Protein AF-A0A7C4X3I3-F1 (afdb_monomer)

Radius of gyration: 19.7 Å; Cα contacts (8 Å, |Δi|>4): 309; chains: 1; bounding box: 43×42×57 Å

Mean predicted aligned error: 4.52 Å

Solvent-accessible surface area (backbone atoms only — not comparable to full-atom values): 12644 Å² total; per-residue (Å²): 125,74,49,78,40,69,50,65,71,67,46,50,53,24,61,76,68,73,36,55,69,48,81,40,77,81,49,98,42,83,80,69,31,51,67,56,53,52,56,52,49,52,54,51,36,39,76,71,73,45,77,86,68,54,74,63,56,57,53,48,42,53,53,49,53,56,57,46,46,68,39,52,30,90,87,36,52,63,95,67,7,65,22,45,44,52,15,59,64,48,54,94,43,39,39,39,34,38,29,44,65,91,44,47,69,55,47,53,47,43,39,50,42,24,42,50,22,40,70,37,71,56,49,73,45,42,44,71,58,35,72,76,60,56,58,78,70,56,46,73,77,50,76,55,44,24,38,38,36,46,40,66,81,55,77,64,71,64,40,53,52,51,54,53,51,51,53,40,37,50,72,15,70,32,58,69,47,76,45,80,42,84,53,98,41,73,67,43,34,49,52,51,49,47,55,43,47,54,50,13,23,52,43,30,4,58,77,68,74,42,72,46,83,68,54,68,70,60,52,51,51,49,60,64,56,70,76,107

pLDDT: mean 92.81, std 6.96, range [45.31, 98.69]

Secondary structure (DSSP, 8-state):
--EEESSSHHHHHHHHTT--EEEPP--SSSGGGHHHHHHHHHHHHHHTT--SS-HHHHHHHHHHHHHHHHHHSTTS-GGG-HHHHHHHHTTTSEEEEEEEGGGHHHHHHHHHHIIIII----EEEEETGGGTTGGGG--TT-TTEEEEEEEE---SHHHHHHHHHHHHHHHTT--EEEEEE--SSHHHHHHHHHHHHHHHHHHHHHHTT--SS--HHHHHHHHHHTT-

Nearest PDB structures (foldseek):
  6r4i-assembly1_A  TM=6.650E-01  e=9.150E-06  Homo sapiens
  2j6h-assembly1_B  TM=6.682E-01  e=1.642E-05  Escherichia coli
  6svq-assembly1_A  TM=6.095E-01  e=1.378E-05  Homo sapiens
  3tbf-assembly1_B  TM=5.669E-01  e=8.140E-06  Francisella tularensis subsp. tularensis
  3g68-assembly1_B  TM=5.663E-01  e=8.449E-05  Clostridioides difficile 630

Foldseek 3Di:
DEAEDCDDPSNVVCVVVVHHYDHFDDDPAPLRCCVRCVVVVCVVCVVVVHNPDDPVLVVVLVVLLVVLCVQQPPPHDCVRHLLLVLLVLPAQAAEEEEEEPLLQVLQVSLQVLLCQAQVHHYHYDYPPVCVVPVLVVLAAPPARYEYEYEYEPDDDDVVVSVVSSVVSCVVNVHHYDYDYQDDPDSSSSNSNSNSSSSSSSNSNNVVNVHGNHDDVVVVVVVVVVVVD

Structure (mmCIF, N/CA/C/O backbone):
data_AF-A0A7C4X3I3-F1
#
_entry.id   AF-A0A7C4X3I3-F1
#
loop_
_atom_site.group_PDB
_atom_site.id
_atom_site.type_symbol
_atom_site.label_atom_id
_atom_site.label_alt_id
_atom_site.label_comp_id
_atom_site.label_asym_id
_atom_site.label_entity_id
_atom_site.label_seq_id
_atom_site.pdbx_PDB_ins_code
_atom_site.Cartn_x
_atom_site.Cartn_y
_atom_site.Cartn_z
_atom_site.occupancy
_atom_site.B_iso_or_equiv
_atom_site.auth_seq_id
_atom_site.auth_comp_id
_atom_site.auth_asym_id
_atom_site.auth_atom_id
_atom_site.pdbx_PDB_model_num
ATOM 1 N N . MET A 1 1 ? 12.624 3.946 -27.802 1.00 85.00 1 MET A N 1
ATOM 2 C CA . MET A 1 1 ? 11.344 3.362 -27.335 1.00 85.00 1 MET A CA 1
ATOM 3 C C . MET A 1 1 ? 11.558 1.874 -27.102 1.00 85.00 1 MET A C 1
ATOM 5 O O . MET A 1 1 ? 12.246 1.267 -27.912 1.00 85.00 1 MET A O 1
ATOM 9 N N . VAL A 1 2 ? 11.032 1.313 -26.011 1.00 90.06 2 VAL A N 1
ATOM 10 C CA . VAL A 1 2 ? 11.121 -0.122 -25.672 1.00 90.06 2 VAL A CA 1
ATOM 11 C C . VAL A 1 2 ? 9.743 -0.578 -25.191 1.00 90.06 2 VAL A C 1
ATOM 13 O O . VAL A 1 2 ? 9.119 0.127 -24.399 1.00 90.06 2 VAL A O 1
ATOM 16 N N . GLY A 1 3 ? 9.251 -1.715 -25.684 1.00 92.50 3 GLY A N 1
ATOM 17 C CA . GLY A 1 3 ? 7.962 -2.289 -25.288 1.00 92.50 3 GLY A CA 1
ATOM 18 C C . GLY A 1 3 ? 8.106 -3.372 -24.218 1.00 92.50 3 GLY A C 1
ATOM 19 O O . GLY A 1 3 ? 9.004 -4.206 -24.297 1.00 92.50 3 GLY A O 1
ATOM 20 N N . PHE A 1 4 ? 7.193 -3.400 -23.245 1.00 93.00 4 PHE A N 1
ATOM 21 C CA . PHE A 1 4 ? 7.151 -4.407 -22.179 1.00 93.00 4 PHE A CA 1
ATOM 22 C C . PHE A 1 4 ? 5.771 -5.061 -22.145 1.00 93.00 4 PHE A C 1
ATOM 24 O O . PHE A 1 4 ? 4.759 -4.379 -21.993 1.00 93.00 4 PHE A O 1
ATOM 31 N N . SER A 1 5 ? 5.703 -6.386 -22.281 1.00 92.69 5 SER A N 1
ATOM 32 C CA . SER A 1 5 ? 4.427 -7.116 -22.198 1.00 92.69 5 SER A CA 1
ATOM 33 C C . SER A 1 5 ? 4.643 -8.604 -21.956 1.00 92.69 5 SER A C 1
ATOM 35 O O . SER A 1 5 ? 5.721 -9.130 -22.212 1.00 92.69 5 SER A O 1
ATOM 37 N N . SER A 1 6 ? 3.592 -9.314 -21.553 1.00 89.38 6 SER A N 1
ATOM 38 C CA . SER A 1 6 ? 3.572 -10.782 -21.499 1.00 89.38 6 SER A CA 1
ATOM 39 C C . SER A 1 6 ? 3.225 -11.447 -22.848 1.00 89.38 6 SER A C 1
ATOM 41 O O . SER A 1 6 ? 2.826 -12.619 -22.892 1.00 89.38 6 SER A O 1
ATOM 43 N N . GLY A 1 7 ? 3.379 -10.693 -23.945 1.00 89.12 7 GLY A N 1
ATOM 44 C CA . GLY A 1 7 ? 3.088 -11.076 -25.325 1.00 89.12 7 GLY A CA 1
ATOM 45 C C . GLY A 1 7 ? 1.861 -10.367 -25.906 1.00 89.12 7 GLY A C 1
ATOM 46 O O . GLY A 1 7 ? 1.431 -9.323 -25.414 1.00 89.12 7 GLY A O 1
ATOM 47 N N . GLY A 1 8 ? 1.267 -10.967 -26.938 1.00 91.56 8 GLY A N 1
ATOM 48 C CA . GLY A 1 8 ? 0.020 -10.490 -27.542 1.00 91.56 8 GLY A CA 1
ATOM 49 C C . GLY A 1 8 ? 0.236 -9.353 -28.538 1.00 91.56 8 GLY A C 1
ATOM 50 O O . GLY A 1 8 ? 1.263 -9.295 -29.206 1.00 91.56 8 GLY A O 1
ATOM 51 N N . GLU A 1 9 ? -0.744 -8.459 -28.658 1.00 94.00 9 GLU A N 1
ATOM 52 C CA . GLU A 1 9 ? -0.748 -7.444 -29.719 1.00 94.00 9 GLU A CA 1
ATOM 53 C C . GLU A 1 9 ? 0.424 -6.462 -29.615 1.00 94.00 9 GLU A C 1
ATOM 55 O O . GLU A 1 9 ? 1.044 -6.133 -30.619 1.00 94.00 9 GLU A O 1
ATOM 60 N N . LEU A 1 10 ? 0.813 -6.075 -28.396 1.00 93.94 10 LEU A N 1
ATOM 61 C CA . LEU A 1 10 ? 1.965 -5.194 -28.201 1.00 93.94 10 LEU A CA 1
ATOM 62 C C . LEU A 1 10 ? 3.285 -5.858 -28.632 1.00 93.94 10 LEU A C 1
ATOM 64 O O . LEU A 1 10 ? 4.154 -5.184 -29.171 1.00 93.94 10 LEU A O 1
ATOM 68 N N . GLU A 1 11 ? 3.434 -7.173 -28.437 1.00 95.38 11 GLU A N 1
ATOM 69 C CA . GLU A 1 11 ? 4.604 -7.917 -28.930 1.00 95.38 11 GLU A CA 1
ATOM 70 C C . GLU A 1 11 ? 4.656 -7.905 -30.461 1.00 95.38 11 GLU A C 1
ATOM 72 O O . GLU A 1 11 ? 5.707 -7.596 -31.019 1.00 95.38 11 GLU A O 1
ATOM 77 N N . LYS A 1 12 ? 3.525 -8.146 -31.137 1.00 97.06 12 LYS A N 1
ATOM 78 C CA . LYS A 1 12 ? 3.453 -8.076 -32.606 1.00 97.06 12 LYS A CA 1
ATOM 79 C C . LYS A 1 12 ? 3.812 -6.687 -33.126 1.00 97.06 12 LYS A C 1
ATOM 81 O O . LYS A 1 12 ? 4.699 -6.579 -33.964 1.00 97.06 12 LYS A O 1
ATOM 86 N N . ILE A 1 13 ? 3.207 -5.636 -32.562 1.00 96.69 13 ILE A N 1
ATOM 87 C CA . ILE A 1 13 ? 3.482 -4.243 -32.941 1.00 96.69 13 ILE A CA 1
ATOM 88 C C . ILE A 1 13 ? 4.970 -3.928 -32.775 1.00 96.69 13 ILE A C 1
ATOM 90 O O . ILE A 1 13 ? 5.572 -3.318 -33.659 1.00 96.69 13 ILE A O 1
ATOM 94 N N . CYS A 1 14 ? 5.590 -4.348 -31.667 1.00 96.69 14 CYS A N 1
ATOM 95 C CA . CYS A 1 14 ? 7.019 -4.134 -31.464 1.00 96.69 14 CYS A CA 1
ATOM 96 C C . CYS A 1 14 ? 7.868 -4.852 -32.522 1.00 96.69 14 CYS A C 1
ATOM 98 O O . CYS A 1 14 ? 8.787 -4.242 -33.066 1.00 96.69 14 CYS A O 1
ATOM 100 N N . VAL A 1 15 ? 7.548 -6.109 -32.843 1.00 95.44 15 VAL A N 1
ATOM 101 C CA . VAL A 1 15 ? 8.257 -6.893 -33.867 1.00 95.44 15 VAL A CA 1
ATOM 102 C C . VAL A 1 15 ? 8.114 -6.254 -35.250 1.00 95.44 15 VAL A C 1
ATOM 104 O O . VAL A 1 15 ? 9.122 -6.010 -35.913 1.00 95.44 15 VAL A O 1
ATOM 107 N N . GLU A 1 16 ? 6.890 -5.928 -35.664 1.00 97.44 16 GLU A N 1
ATOM 108 C CA . GLU A 1 16 ? 6.586 -5.312 -36.963 1.00 97.44 16 GLU A CA 1
ATOM 109 C C . GLU A 1 16 ? 7.306 -3.971 -37.145 1.00 97.44 16 GLU A C 1
ATOM 111 O O . GLU A 1 16 ? 7.860 -3.695 -38.209 1.00 97.44 16 GLU A O 1
ATOM 116 N N . ASN A 1 17 ? 7.373 -3.164 -36.083 1.00 97.12 17 ASN A N 1
ATOM 117 C CA . ASN A 1 17 ? 7.996 -1.840 -36.108 1.00 97.12 17 ASN A CA 1
ATOM 118 C C . ASN A 1 17 ? 9.482 -1.846 -35.707 1.00 97.12 17 ASN A C 1
ATOM 120 O O . ASN A 1 17 ? 10.073 -0.779 -35.550 1.00 97.12 17 ASN A O 1
ATOM 124 N N . ARG A 1 18 ? 10.101 -3.024 -35.523 1.00 95.88 18 ARG A N 1
ATOM 125 C CA . ARG A 1 18 ? 11.503 -3.182 -35.077 1.00 95.88 18 ARG A CA 1
ATOM 126 C C . ARG A 1 18 ? 11.828 -2.404 -33.792 1.00 95.88 18 ARG A C 1
ATOM 128 O O . ARG A 1 18 ? 12.940 -1.909 -33.605 1.00 95.88 18 ARG A O 1
ATOM 135 N N . VAL A 1 19 ? 10.853 -2.301 -32.896 1.00 95.50 19 VAL A N 1
ATOM 136 C CA . VAL A 1 19 ? 11.007 -1.704 -31.568 1.00 95.50 19 VAL A CA 1
ATOM 137 C C . VAL A 1 19 ? 11.502 -2.792 -30.609 1.00 95.50 19 VAL A C 1
ATOM 139 O O . VAL A 1 19 ? 10.876 -3.852 -30.544 1.00 95.50 19 VAL A O 1
ATOM 142 N N . PRO A 1 20 ? 12.579 -2.562 -29.831 1.00 92.00 20 PRO A N 1
ATOM 143 C CA . PRO A 1 20 ? 13.026 -3.516 -28.821 1.00 92.00 20 PRO A CA 1
ATOM 144 C C . PRO A 1 20 ? 11.893 -3.913 -27.870 1.00 92.00 20 PRO A C 1
ATOM 146 O O . PRO A 1 20 ? 11.168 -3.054 -27.360 1.00 92.00 20 PRO A O 1
ATOM 149 N N . HIS A 1 21 ? 11.754 -5.213 -27.620 1.00 93.31 21 HIS A N 1
ATOM 150 C CA . HIS A 1 21 ? 10.692 -5.777 -26.792 1.00 93.31 21 HIS A CA 1
ATOM 151 C C . HIS A 1 21 ? 11.266 -6.642 -25.675 1.00 93.31 21 HIS A C 1
ATOM 153 O O . HIS A 1 21 ? 12.142 -7.474 -25.907 1.00 93.31 21 HIS A O 1
ATOM 159 N N . VAL A 1 22 ? 10.754 -6.446 -24.462 1.00 91.75 22 VAL A N 1
ATOM 160 C CA . VAL A 1 22 ? 11.059 -7.271 -23.296 1.00 91.75 22 VAL A CA 1
ATOM 161 C C . VAL A 1 22 ? 9.828 -8.098 -22.951 1.00 91.75 22 VAL A C 1
ATOM 163 O O . VAL A 1 22 ? 8.800 -7.580 -22.494 1.00 91.75 22 VAL A O 1
ATOM 166 N N . LYS A 1 23 ? 9.947 -9.412 -23.149 1.00 90.81 23 LYS A N 1
ATOM 167 C CA . LYS A 1 23 ? 8.902 -10.372 -22.803 1.00 90.81 23 LYS A CA 1
ATOM 168 C C . LYS A 1 23 ? 8.883 -10.619 -21.297 1.00 90.81 23 LYS A C 1
ATOM 170 O O . LYS A 1 23 ? 9.842 -11.125 -20.722 1.00 90.81 23 LYS A O 1
ATOM 175 N N . LEU A 1 24 ? 7.768 -10.273 -20.668 1.00 90.56 24 LEU A N 1
ATOM 176 C CA . LEU A 1 24 ? 7.533 -10.439 -19.239 1.00 90.56 24 LEU A CA 1
ATOM 177 C C . LEU A 1 24 ? 6.872 -11.785 -18.928 1.00 90.56 24 LEU A C 1
ATOM 179 O O . LEU A 1 24 ? 6.149 -12.357 -19.749 1.00 90.56 24 LEU A O 1
ATOM 183 N N . GLY A 1 25 ? 7.055 -12.252 -17.692 1.00 84.38 25 GLY A N 1
ATOM 184 C CA . GLY A 1 25 ? 6.281 -13.366 -17.150 1.00 84.38 25 GLY A CA 1
ATOM 185 C C . GLY A 1 25 ? 4.777 -13.066 -17.137 1.00 84.38 25 GLY A C 1
ATOM 186 O O . GLY A 1 25 ? 4.347 -11.915 -17.026 1.00 84.38 25 GLY A O 1
ATOM 187 N N . ARG A 1 26 ? 3.949 -14.111 -17.245 1.00 82.12 26 ARG A N 1
ATOM 188 C CA . ARG A 1 26 ? 2.492 -13.981 -17.111 1.00 82.12 26 ARG A CA 1
ATOM 189 C C . ARG A 1 26 ? 2.102 -13.994 -15.639 1.00 82.12 26 ARG A C 1
ATOM 191 O O . ARG A 1 26 ? 2.262 -15.000 -14.958 1.00 82.12 26 ARG A O 1
ATOM 198 N N . ALA A 1 27 ? 1.558 -12.880 -15.169 1.00 81.88 27 ALA A N 1
ATOM 199 C CA . ALA A 1 27 ? 0.935 -12.798 -13.858 1.00 81.88 27 ALA A CA 1
ATOM 200 C C . ALA A 1 27 ? -0.509 -13.327 -13.907 1.00 81.88 27 ALA A C 1
ATOM 202 O O . ALA A 1 27 ? -1.187 -13.184 -14.924 1.00 81.88 27 ALA A O 1
ATOM 203 N N . LEU A 1 28 ? -0.996 -13.887 -12.794 1.00 79.00 28 LEU A N 1
ATOM 204 C CA . LEU A 1 28 ? -2.379 -14.378 -12.678 1.00 79.00 28 LEU A CA 1
ATOM 205 C C . LEU A 1 28 ? -3.417 -13.262 -12.856 1.00 79.00 28 LEU A C 1
ATOM 207 O O . LEU A 1 28 ? -4.516 -13.495 -13.349 1.00 79.00 28 LEU A O 1
ATOM 211 N N . THR A 1 29 ? -3.067 -12.043 -12.449 1.00 81.81 29 THR A N 1
ATOM 212 C CA . THR A 1 29 ? -3.892 -10.844 -12.611 1.00 81.81 29 THR A CA 1
ATOM 213 C C . THR A 1 29 ? -3.011 -9.656 -13.019 1.00 81.81 29 THR A C 1
ATOM 215 O O . THR A 1 29 ? -1.822 -9.650 -12.684 1.00 81.81 29 THR A O 1
ATOM 218 N N . PRO A 1 30 ? -3.555 -8.615 -13.683 1.00 80.06 30 PRO A N 1
ATOM 219 C CA . PRO A 1 30 ? -2.785 -7.414 -14.024 1.00 80.06 30 PRO A CA 1
ATOM 220 C C . PRO A 1 30 ? -2.119 -6.768 -12.803 1.00 80.06 30 PRO A C 1
ATOM 222 O O . PRO A 1 30 ? -0.957 -6.374 -12.847 1.00 80.06 30 PRO A O 1
ATOM 225 N N . ARG A 1 31 ? -2.822 -6.729 -11.669 1.00 80.94 31 ARG A N 1
ATOM 226 C CA . ARG A 1 31 ? -2.308 -6.156 -10.421 1.00 80.94 31 ARG A CA 1
ATOM 227 C C . ARG A 1 31 ? -1.140 -6.946 -9.825 1.00 80.94 31 ARG A C 1
ATOM 229 O O . ARG A 1 31 ? -0.228 -6.324 -9.295 1.00 80.94 31 ARG A O 1
ATOM 236 N N . SER A 1 32 ? -1.085 -8.271 -9.973 1.00 84.19 32 SER A N 1
ATOM 237 C CA . SER A 1 32 ? 0.058 -9.069 -9.502 1.00 84.19 32 SER A CA 1
ATOM 238 C C . SER A 1 32 ? 1.277 -8.996 -10.437 1.00 84.19 32 SER A C 1
ATOM 240 O O . SER A 1 32 ? 2.291 -9.627 -10.159 1.00 84.19 32 SER A O 1
ATOM 242 N N . ALA A 1 33 ? 1.201 -8.249 -11.547 1.00 89.25 33 ALA A N 1
ATOM 243 C CA . ALA A 1 33 ? 2.291 -8.124 -12.516 1.00 89.25 33 ALA A CA 1
ATOM 244 C C . ALA A 1 33 ? 3.364 -7.092 -12.131 1.00 89.25 33 ALA A C 1
ATOM 246 O O . ALA A 1 33 ? 4.406 -7.039 -12.784 1.00 89.25 33 ALA A O 1
ATOM 247 N N . LEU A 1 34 ? 3.130 -6.277 -11.092 1.00 91.44 34 LEU A N 1
ATOM 248 C CA . LEU A 1 34 ? 4.014 -5.163 -10.739 1.00 91.44 34 LEU A CA 1
ATOM 249 C C . LEU A 1 34 ? 5.488 -5.578 -10.573 1.00 91.44 34 LEU A C 1
ATOM 251 O O . LEU A 1 34 ? 6.318 -4.898 -11.167 1.00 91.44 34 LEU A O 1
ATOM 255 N N . PRO A 1 35 ? 5.853 -6.676 -9.875 1.00 90.62 35 PRO A N 1
ATOM 256 C CA . PRO A 1 35 ? 7.260 -7.065 -9.765 1.00 90.62 35 PRO A CA 1
ATOM 257 C C . PRO A 1 35 ? 7.910 -7.349 -11.127 1.00 90.62 35 PRO A C 1
ATOM 259 O O . PRO A 1 35 ? 9.024 -6.899 -11.380 1.00 90.62 35 PRO A O 1
ATOM 262 N N . TYR A 1 36 ? 7.203 -8.020 -12.043 1.00 90.31 36 TYR A N 1
ATOM 263 C CA . TYR A 1 36 ? 7.724 -8.286 -13.388 1.00 90.31 36 TYR A CA 1
ATOM 264 C C . TYR A 1 36 ? 7.975 -6.992 -14.161 1.00 90.31 36 TYR A C 1
ATOM 266 O O . TYR A 1 36 ? 9.020 -6.854 -14.790 1.00 90.31 36 TYR A O 1
ATOM 274 N N . ILE A 1 37 ? 7.034 -6.047 -14.104 1.00 91.62 37 ILE A N 1
ATOM 275 C CA . ILE A 1 37 ? 7.144 -4.774 -14.823 1.00 91.62 37 ILE A CA 1
ATOM 276 C C . ILE A 1 37 ? 8.241 -3.911 -14.196 1.00 91.62 37 ILE A C 1
ATOM 278 O O . ILE A 1 37 ? 9.116 -3.436 -14.912 1.00 91.62 37 ILE A O 1
ATOM 282 N N . LEU A 1 38 ? 8.230 -3.746 -12.871 1.00 93.19 38 LEU A N 1
ATOM 283 C CA . LEU A 1 38 ? 9.141 -2.866 -12.140 1.00 93.19 38 LEU A CA 1
ATOM 284 C C . LEU A 1 38 ? 10.600 -3.281 -12.334 1.00 93.19 38 LEU A C 1
ATOM 286 O O . LEU A 1 38 ? 11.390 -2.492 -12.841 1.00 93.19 38 LEU A O 1
ATOM 290 N N . TYR A 1 39 ? 10.951 -4.525 -11.996 1.00 93.50 39 TYR A N 1
ATOM 291 C CA . TYR A 1 39 ? 12.344 -4.977 -12.057 1.00 93.50 39 TYR A CA 1
ATOM 292 C C . TYR A 1 39 ? 12.863 -5.065 -13.495 1.00 93.50 39 TYR A C 1
ATOM 294 O O . TYR A 1 39 ? 14.004 -4.691 -13.756 1.00 93.50 39 TYR A O 1
ATOM 302 N N . SER A 1 40 ? 12.027 -5.488 -14.451 1.00 92.06 40 SER A N 1
ATOM 303 C CA . SER A 1 40 ? 12.439 -5.520 -15.862 1.00 92.06 40 SER A CA 1
ATOM 304 C C . SER A 1 40 ? 12.638 -4.116 -16.430 1.00 92.06 40 SER A C 1
ATOM 306 O O . SER A 1 40 ? 13.563 -3.904 -17.208 1.00 92.06 40 SER A O 1
ATOM 308 N N . THR A 1 41 ? 11.803 -3.150 -16.032 1.00 92.69 41 THR A N 1
ATOM 309 C CA . THR A 1 41 ? 11.947 -1.751 -16.462 1.00 92.69 41 THR A CA 1
ATOM 310 C C . THR A 1 41 ? 13.204 -1.129 -15.864 1.00 92.69 41 THR A C 1
ATOM 312 O O . THR A 1 41 ? 13.968 -0.513 -16.599 1.00 92.69 41 THR A O 1
ATOM 315 N N . LEU A 1 42 ? 13.466 -1.335 -14.568 1.00 94.00 42 LEU A N 1
ATOM 316 C CA . LEU A 1 42 ? 14.678 -0.834 -13.911 1.00 94.00 42 LEU A CA 1
ATOM 317 C C . LEU A 1 42 ? 15.942 -1.416 -14.556 1.00 94.00 42 LEU A C 1
ATOM 319 O O . LEU A 1 42 ? 16.835 -0.660 -14.920 1.00 94.00 42 LEU A O 1
ATOM 323 N N . SER A 1 43 ? 15.977 -2.729 -14.809 1.00 90.56 43 SER A N 1
ATOM 324 C CA . SER A 1 43 ? 17.116 -3.364 -15.486 1.00 90.56 43 SER A CA 1
ATOM 325 C C . SER A 1 43 ? 17.292 -2.881 -16.933 1.00 90.56 43 SER A C 1
ATOM 327 O O . SER A 1 43 ? 18.413 -2.719 -17.410 1.00 90.56 43 SER A O 1
ATOM 329 N N . ALA A 1 44 ? 16.199 -2.622 -17.656 1.00 90.31 44 ALA A N 1
ATOM 330 C CA . ALA A 1 44 ? 16.281 -2.058 -18.999 1.00 90.31 44 ALA A CA 1
ATOM 331 C C . ALA A 1 44 ? 16.818 -0.618 -18.991 1.00 90.31 44 ALA A C 1
ATOM 333 O O . ALA A 1 44 ? 17.624 -0.274 -19.850 1.00 90.31 44 ALA A O 1
ATOM 334 N N . LEU A 1 45 ? 16.399 0.210 -18.029 1.00 91.62 45 LEU A N 1
ATOM 335 C CA . LEU A 1 45 ? 16.892 1.580 -17.862 1.00 91.62 45 LEU A CA 1
ATOM 336 C C . LEU A 1 45 ? 18.378 1.609 -17.493 1.00 91.62 45 LEU A C 1
ATOM 338 O O . LEU A 1 45 ? 19.129 2.364 -18.107 1.00 91.62 45 LEU A O 1
ATOM 342 N N . GLU A 1 46 ? 18.816 0.729 -16.592 1.00 92.12 46 GLU A N 1
ATOM 343 C CA . GLU A 1 46 ? 20.229 0.562 -16.230 1.00 92.12 46 GLU A CA 1
ATOM 344 C C . GLU A 1 46 ? 21.085 0.243 -17.467 1.00 92.12 46 GLU A C 1
ATOM 346 O O . GLU A 1 46 ? 22.082 0.913 -17.728 1.00 92.12 46 GLU A O 1
ATOM 351 N N . ARG A 1 47 ? 20.649 -0.705 -18.311 1.00 89.12 47 ARG A N 1
ATOM 352 C CA . ARG A 1 47 ? 21.336 -1.047 -19.576 1.00 89.12 47 ARG A CA 1
ATOM 353 C C . ARG A 1 47 ? 21.383 0.099 -20.587 1.00 89.12 47 ARG A C 1
ATOM 355 O O . ARG A 1 47 ? 22.216 0.075 -21.489 1.00 89.12 47 ARG A O 1
ATOM 362 N N . LEU A 1 48 ? 20.482 1.069 -20.464 1.00 89.75 48 LEU A N 1
ATOM 363 C CA . LEU A 1 48 ? 20.460 2.290 -21.271 1.00 89.75 48 LEU A CA 1
ATOM 364 C C . LEU A 1 48 ? 21.289 3.426 -20.645 1.00 89.75 48 LEU A C 1
ATOM 366 O O . LEU A 1 48 ? 21.331 4.514 -21.213 1.00 89.75 48 LEU A O 1
ATOM 370 N N . GLY A 1 49 ? 21.950 3.183 -19.509 1.00 92.88 49 GLY A N 1
ATOM 371 C CA . GLY A 1 49 ? 22.782 4.157 -18.803 1.00 92.88 49 GLY A CA 1
ATOM 372 C C . GLY A 1 49 ? 22.042 4.991 -17.753 1.00 92.88 49 GLY A C 1
ATOM 373 O O . GLY A 1 49 ? 22.600 5.969 -17.264 1.00 92.88 49 GLY A O 1
ATOM 374 N N . TYR A 1 50 ? 20.802 4.633 -17.400 1.00 93.31 50 TYR A N 1
ATOM 375 C CA . TYR A 1 50 ? 20.015 5.310 -16.366 1.00 93.31 50 TYR A CA 1
ATOM 376 C C . TYR A 1 50 ? 19.948 4.464 -15.091 1.00 93.31 50 TYR A C 1
ATOM 378 O O . TYR A 1 50 ? 19.068 3.615 -14.935 1.00 93.31 50 TYR A O 1
ATOM 386 N N . GLU A 1 51 ? 20.860 4.717 -14.157 1.00 93.44 51 GLU A N 1
ATOM 387 C CA . GLU A 1 51 ? 20.859 4.069 -12.844 1.00 93.44 51 GLU A CA 1
ATOM 388 C C . GLU A 1 51 ? 19.914 4.811 -11.884 1.00 93.44 51 GLU A C 1
ATOM 390 O O . GLU A 1 51 ? 20.271 5.818 -11.277 1.00 93.44 51 GLU A O 1
ATOM 395 N N . LEU A 1 52 ? 18.665 4.341 -11.793 1.00 93.81 52 LEU A N 1
ATOM 396 C CA . LEU A 1 52 ? 17.666 4.896 -10.864 1.00 93.81 52 LEU A CA 1
ATOM 397 C C . LEU A 1 52 ? 17.739 4.277 -9.464 1.00 93.81 52 LEU A C 1
ATOM 399 O O . LEU A 1 52 ? 17.337 4.908 -8.490 1.00 93.81 52 LEU A O 1
ATOM 403 N N . VAL A 1 53 ? 18.189 3.026 -9.394 1.00 94.88 53 VAL A N 1
ATOM 404 C CA . VAL A 1 53 ? 18.427 2.260 -8.168 1.00 94.88 53 VAL A CA 1
ATOM 405 C C . VAL A 1 53 ? 19.677 1.424 -8.381 1.00 94.88 53 VAL A C 1
ATOM 407 O O . VAL A 1 53 ? 19.922 0.951 -9.492 1.00 94.88 53 VAL A O 1
ATOM 410 N N . SER A 1 54 ? 20.440 1.219 -7.317 1.00 94.25 54 SER A N 1
ATOM 411 C CA . SER A 1 54 ? 21.659 0.417 -7.381 1.00 94.25 54 SER A CA 1
ATOM 412 C C . SER A 1 54 ? 21.362 -1.084 -7.499 1.00 94.25 54 SER A C 1
ATOM 414 O O . SER A 1 54 ? 20.321 -1.589 -7.058 1.00 94.25 54 SER A O 1
ATOM 416 N N . ALA A 1 55 ? 22.316 -1.847 -8.038 1.00 92.00 55 ALA A N 1
ATOM 417 C CA . ALA A 1 55 ? 22.221 -3.308 -8.091 1.00 92.00 55 ALA A CA 1
ATOM 418 C C . ALA A 1 55 ? 22.076 -3.945 -6.690 1.00 92.00 55 ALA A C 1
ATOM 420 O O . ALA A 1 55 ? 21.386 -4.958 -6.528 1.00 92.00 55 ALA A O 1
ATOM 421 N N . SER A 1 56 ? 22.686 -3.340 -5.664 1.00 94.44 56 SER A N 1
ATOM 422 C CA . SER A 1 56 ? 22.525 -3.759 -4.269 1.00 94.44 56 SER A CA 1
ATOM 423 C C . SER A 1 56 ? 21.100 -3.527 -3.772 1.00 94.44 56 SER A C 1
ATOM 425 O O . SER A 1 56 ? 20.526 -4.451 -3.208 1.00 94.44 56 SER A O 1
ATOM 427 N N . GLU A 1 57 ? 20.479 -2.376 -4.045 1.00 95.56 57 GLU A N 1
ATOM 428 C CA . GLU A 1 57 ? 19.068 -2.127 -3.702 1.00 95.56 57 GLU A CA 1
ATOM 429 C C . GLU A 1 57 ? 18.115 -3.130 -4.373 1.00 95.56 57 GLU A C 1
ATOM 431 O O . GLU A 1 57 ? 17.182 -3.641 -3.743 1.00 95.56 57 GLU A O 1
ATOM 436 N N . LEU A 1 58 ? 18.356 -3.480 -5.642 1.00 94.75 58 LEU A N 1
ATOM 437 C CA . LEU A 1 58 ? 17.575 -4.512 -6.335 1.00 94.75 58 LEU A CA 1
ATOM 438 C C . LEU A 1 58 ? 17.698 -5.879 -5.647 1.00 94.75 58 LEU A C 1
ATOM 440 O O . LEU A 1 58 ? 16.693 -6.554 -5.417 1.00 94.75 58 LEU A O 1
ATOM 444 N N . SER A 1 59 ? 18.914 -6.290 -5.287 1.00 95.38 59 SER A N 1
ATOM 445 C CA . SER A 1 59 ? 19.148 -7.555 -4.580 1.00 95.38 59 SER A CA 1
ATOM 446 C C . SER A 1 59 ? 18.547 -7.544 -3.166 1.00 95.38 59 SER A C 1
ATOM 448 O O . SER A 1 59 ? 17.851 -8.485 -2.768 1.00 95.38 59 SER A O 1
ATOM 450 N N . ASN A 1 60 ? 18.743 -6.448 -2.429 1.00 97.25 60 ASN A N 1
ATOM 451 C CA . ASN A 1 60 ? 18.243 -6.259 -1.070 1.00 97.25 60 ASN A CA 1
ATOM 452 C C . ASN A 1 60 ? 16.721 -6.324 -1.02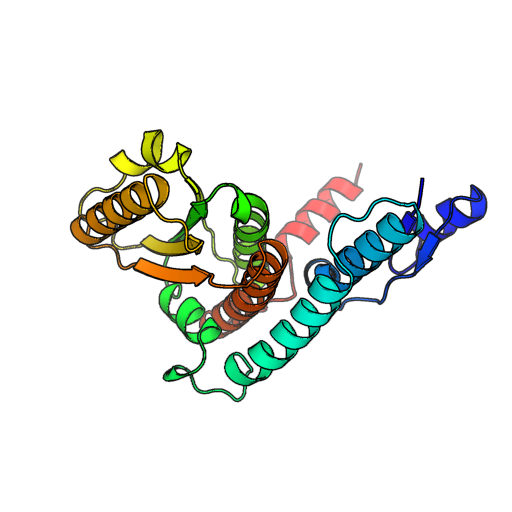3 1.00 97.25 60 ASN A C 1
ATOM 454 O O . ASN A 1 60 ? 16.166 -7.017 -0.177 1.00 97.25 60 ASN A O 1
ATOM 458 N N . THR A 1 61 ? 16.031 -5.676 -1.962 1.00 97.38 61 THR A N 1
ATOM 459 C CA . THR A 1 61 ? 14.564 -5.719 -2.025 1.00 97.38 61 THR A CA 1
ATOM 460 C C . THR A 1 61 ? 14.019 -7.120 -2.296 1.00 97.38 61 THR A C 1
ATOM 462 O O . THR A 1 61 ? 13.000 -7.508 -1.721 1.00 97.38 61 THR A O 1
ATOM 465 N N . ILE A 1 62 ? 14.708 -7.927 -3.107 1.00 96.19 62 ILE A N 1
ATOM 466 C CA . ILE A 1 62 ? 14.345 -9.336 -3.318 1.00 96.19 62 ILE A CA 1
ATOM 467 C C . ILE A 1 62 ? 14.525 -10.140 -2.024 1.00 96.19 62 ILE A C 1
ATOM 469 O O . ILE A 1 62 ? 13.636 -10.912 -1.650 1.00 96.19 62 ILE A O 1
ATOM 473 N N . ALA A 1 63 ? 15.649 -9.960 -1.325 1.00 97.12 63 ALA A N 1
ATO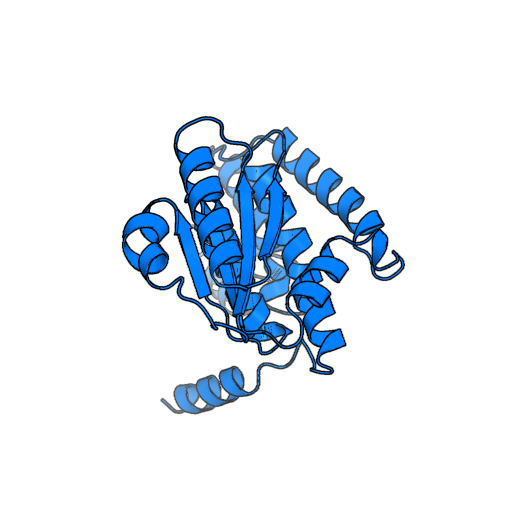M 474 C CA . ALA A 1 63 ? 15.895 -10.606 -0.036 1.00 97.12 63 ALA A CA 1
ATOM 475 C C . ALA A 1 63 ? 14.866 -10.173 1.026 1.00 97.12 63 ALA A C 1
ATOM 477 O O . ALA A 1 63 ? 14.319 -11.016 1.740 1.00 97.12 63 ALA A O 1
ATOM 478 N N . LEU A 1 64 ? 14.532 -8.882 1.063 1.00 96.88 64 LEU A N 1
ATOM 479 C CA . LEU A 1 64 ? 13.528 -8.292 1.942 1.00 96.88 64 LEU A CA 1
ATOM 480 C C . LEU A 1 64 ? 12.146 -8.908 1.712 1.00 96.88 64 LEU A C 1
ATOM 482 O O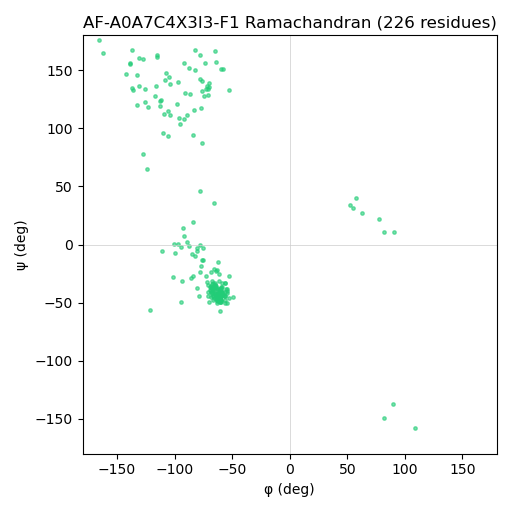 . LEU A 1 64 ? 11.512 -9.344 2.669 1.00 96.88 64 LEU A O 1
ATOM 486 N N . MET A 1 65 ? 11.693 -9.025 0.459 1.00 96.56 65 MET A N 1
ATOM 487 C CA . MET A 1 65 ? 10.416 -9.679 0.139 1.00 96.56 65 MET A CA 1
ATOM 488 C C . MET A 1 65 ? 10.395 -11.155 0.560 1.00 96.56 65 MET A C 1
ATOM 490 O O . MET A 1 65 ? 9.381 -11.627 1.075 1.00 96.56 65 MET A O 1
ATOM 494 N N . ARG A 1 66 ? 11.503 -11.891 0.380 1.00 96.81 66 ARG A N 1
ATOM 495 C CA . ARG A 1 66 ? 11.609 -13.292 0.830 1.00 96.81 66 ARG A CA 1
ATOM 496 C C . ARG A 1 66 ? 11.461 -13.404 2.344 1.00 96.81 66 ARG A C 1
ATOM 498 O O . ARG A 1 66 ? 10.642 -14.194 2.799 1.00 96.81 66 ARG A O 1
ATOM 505 N N . LYS A 1 67 ? 12.172 -12.562 3.096 1.00 95.88 67 LYS A N 1
ATOM 506 C CA . LYS A 1 67 ? 12.081 -12.510 4.560 1.00 95.88 67 LYS A CA 1
ATOM 507 C C . LYS A 1 67 ? 10.682 -12.108 5.032 1.00 95.88 67 LYS A C 1
ATOM 509 O O . LYS A 1 67 ? 10.126 -12.740 5.921 1.00 95.88 67 LYS A O 1
ATOM 514 N N . LEU A 1 68 ? 10.076 -11.091 4.413 1.00 96.00 68 LEU A N 1
ATOM 515 C CA . LEU A 1 68 ? 8.708 -10.675 4.736 1.00 96.00 68 LEU A CA 1
ATOM 516 C C . LEU A 1 68 ? 7.713 -11.812 4.516 1.00 96.00 68 LEU A C 1
ATOM 518 O O . LEU A 1 68 ? 6.847 -12.023 5.354 1.00 96.00 68 LEU A O 1
ATOM 522 N N . ARG A 1 69 ? 7.838 -12.580 3.427 1.00 96.50 69 ARG A N 1
ATOM 523 C CA . ARG A 1 69 ? 6.944 -13.712 3.138 1.00 96.50 69 ARG A CA 1
ATOM 524 C C . ARG A 1 69 ? 6.903 -14.745 4.269 1.00 96.50 69 ARG A C 1
ATOM 526 O O . ARG A 1 69 ? 5.854 -15.351 4.475 1.00 96.50 69 ARG A O 1
ATOM 533 N N . GLU A 1 70 ? 8.008 -14.955 4.977 1.00 96.31 70 GLU A N 1
ATOM 534 C CA . GLU A 1 70 ? 8.085 -15.891 6.107 1.00 96.31 70 GLU A CA 1
ATOM 535 C C . GLU A 1 70 ? 7.249 -15.412 7.304 1.00 96.31 70 GLU A C 1
ATOM 537 O O . GLU A 1 70 ? 6.632 -16.222 7.994 1.00 96.31 70 GLU A O 1
ATOM 542 N N . THR A 1 71 ? 7.156 -14.097 7.520 1.00 96.31 71 THR A N 1
ATOM 543 C CA . THR A 1 71 ? 6.421 -13.512 8.653 1.00 96.31 71 THR A CA 1
ATOM 544 C C . THR A 1 71 ? 4.979 -13.140 8.310 1.00 96.31 71 THR A C 1
ATOM 546 O O . THR A 1 71 ? 4.097 -13.242 9.159 1.00 96.31 71 THR A O 1
ATOM 549 N N . ILE A 1 72 ? 4.705 -12.755 7.060 1.00 97.94 72 ILE A N 1
ATOM 550 C CA . ILE A 1 72 ? 3.365 -12.345 6.609 1.00 97.94 72 ILE A CA 1
ATOM 551 C C . ILE A 1 72 ? 2.618 -13.440 5.841 1.00 97.94 72 ILE A C 1
ATOM 553 O O . ILE A 1 72 ? 1.482 -13.231 5.406 1.00 97.94 72 ILE A O 1
ATOM 557 N N . GLY A 1 73 ? 3.229 -14.612 5.668 1.00 96.94 73 GLY A N 1
ATOM 558 C CA . GLY A 1 73 ? 2.659 -15.758 4.970 1.00 96.94 73 GLY A CA 1
ATOM 559 C C . GLY A 1 73 ? 1.426 -16.354 5.655 1.00 96.94 73 GLY A C 1
ATOM 560 O O . GLY A 1 73 ? 1.109 -16.066 6.808 1.00 96.94 73 GLY A O 1
ATOM 561 N N . VAL A 1 74 ? 0.707 -17.214 4.926 1.00 95.81 74 VAL A N 1
ATOM 562 C CA . VAL A 1 74 ? -0.563 -17.803 5.396 1.00 95.81 74 VAL A CA 1
ATOM 563 C C . VAL A 1 74 ? -0.371 -18.605 6.686 1.00 95.81 74 VAL A C 1
ATOM 565 O O . VAL A 1 74 ? -1.232 -18.541 7.563 1.00 95.81 74 VAL A O 1
ATOM 568 N N . ALA A 1 75 ? 0.764 -19.300 6.806 1.00 95.94 75 ALA A N 1
ATOM 569 C CA . ALA A 1 75 ? 1.113 -20.128 7.957 1.00 95.94 75 ALA A CA 1
ATOM 570 C C . ALA A 1 75 ? 1.385 -19.323 9.241 1.00 95.94 75 ALA A C 1
ATOM 572 O O . ALA A 1 75 ? 1.231 -19.862 10.330 1.00 95.94 75 ALA A O 1
ATOM 573 N N . SER A 1 76 ? 1.761 -18.046 9.133 1.00 96.81 76 SER A N 1
ATOM 574 C CA . SER A 1 76 ? 2.121 -17.210 10.284 1.00 96.81 76 SER A CA 1
ATOM 575 C C . SER A 1 76 ? 0.864 -16.766 11.041 1.00 96.81 76 SER A C 1
ATOM 577 O O . SER A 1 76 ? -0.102 -16.308 10.423 1.00 96.81 76 SER A O 1
ATOM 579 N N . GLU A 1 77 ? 0.845 -16.895 12.369 1.00 96.94 77 GLU A N 1
ATOM 580 C CA . GLU A 1 77 ? -0.314 -16.550 13.207 1.00 96.94 77 GLU A CA 1
ATOM 581 C C . GLU A 1 77 ? -0.649 -15.048 13.169 1.00 96.94 77 GLU A C 1
ATOM 583 O O . GLU A 1 77 ? 0.204 -14.213 12.883 1.00 96.94 77 GLU A O 1
ATOM 588 N N . LEU A 1 78 ? -1.899 -14.677 13.485 1.00 96.88 78 LEU A N 1
ATOM 589 C CA . LEU A 1 78 ? -2.355 -13.276 13.469 1.00 96.88 78 LEU A CA 1
ATOM 590 C C . LEU A 1 78 ? -1.467 -12.357 14.324 1.00 96.88 78 LEU A C 1
ATOM 592 O O . LEU A 1 78 ? -1.148 -11.253 13.899 1.00 96.88 78 LEU A O 1
ATOM 596 N N . LYS A 1 79 ? -1.046 -12.799 15.512 1.00 96.69 79 LYS A N 1
ATOM 597 C CA . LYS A 1 79 ? -0.233 -11.994 16.442 1.00 96.69 79 LYS A CA 1
ATOM 598 C C . LYS A 1 79 ? 1.181 -11.670 15.921 1.00 96.69 79 LYS A C 1
ATOM 600 O O . LYS A 1 79 ? 1.751 -10.671 16.341 1.00 96.69 79 LYS A O 1
ATOM 605 N N . ASP A 1 80 ? 1.689 -12.453 14.968 1.00 96.19 80 ASP A N 1
ATOM 606 C CA . ASP A 1 80 ? 3.041 -12.311 14.406 1.00 96.19 80 ASP A CA 1
ATOM 607 C C . ASP A 1 80 ? 3.025 -11.823 12.945 1.00 96.19 80 ASP A C 1
ATOM 609 O O . ASP A 1 80 ? 4.067 -11.553 12.350 1.00 96.19 80 ASP A O 1
ATOM 613 N N . ASN A 1 81 ? 1.836 -11.702 12.351 1.00 98.44 81 ASN A N 1
ATOM 614 C CA . ASN A 1 81 ? 1.652 -11.398 10.940 1.00 98.44 81 ASN A CA 1
ATOM 615 C C . ASN A 1 81 ? 1.083 -9.989 10.751 1.00 98.44 81 ASN A C 1
ATOM 617 O O . ASN A 1 81 ? -0.131 -9.778 10.774 1.00 98.44 81 ASN A O 1
ATOM 621 N N . GLU A 1 82 ? 1.965 -9.023 10.504 1.00 98.12 82 GLU A N 1
ATOM 622 C CA . GLU A 1 82 ? 1.596 -7.613 10.337 1.00 98.12 82 GLU A CA 1
ATOM 623 C C . GLU A 1 82 ? 0.534 -7.397 9.242 1.00 98.12 82 GLU A C 1
ATOM 625 O O . GLU A 1 82 ? -0.398 -6.616 9.435 1.00 98.12 82 GLU A O 1
ATOM 630 N N . ALA A 1 83 ? 0.593 -8.137 8.128 1.00 98.62 83 ALA A N 1
ATOM 631 C CA . ALA A 1 83 ? -0.406 -8.031 7.063 1.00 98.62 83 ALA A CA 1
ATOM 632 C C . ALA A 1 83 ? -1.801 -8.486 7.523 1.00 98.62 83 ALA A C 1
ATOM 634 O O . ALA A 1 83 ? -2.796 -7.827 7.212 1.00 98.62 83 ALA A O 1
ATOM 635 N N . LYS A 1 84 ? -1.893 -9.586 8.286 1.00 98.69 84 LYS A N 1
ATOM 636 C CA . LYS A 1 84 ? -3.160 -10.037 8.888 1.00 98.69 84 LYS A CA 1
ATOM 637 C C . LYS A 1 84 ? -3.673 -9.029 9.912 1.00 98.69 84 LYS A C 1
ATOM 639 O O . LYS A 1 84 ? -4.874 -8.795 9.981 1.00 98.69 84 LYS A O 1
ATOM 644 N N . GLN A 1 85 ? -2.783 -8.400 10.673 1.00 98.69 85 GLN A N 1
ATOM 645 C CA . GLN A 1 85 ? -3.167 -7.388 11.654 1.00 98.69 85 GLN A CA 1
ATOM 646 C C . GLN A 1 85 ? -3.687 -6.105 10.999 1.00 98.69 85 GLN A C 1
ATOM 648 O O . GLN A 1 85 ? -4.670 -5.541 11.470 1.00 98.69 85 GLN A O 1
ATOM 653 N N . ILE A 1 86 ? -3.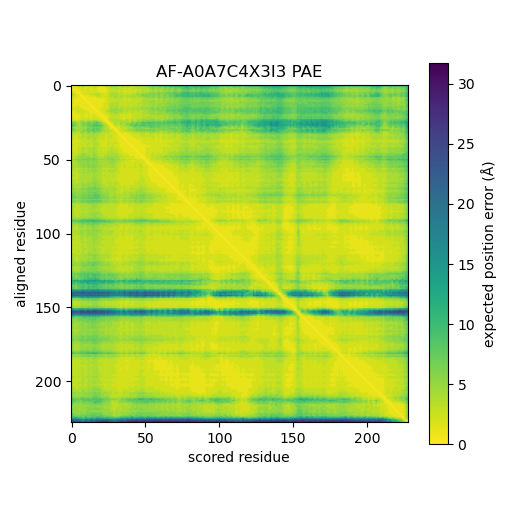078 -5.666 9.891 1.00 98.69 86 ILE A N 1
ATOM 654 C CA . ILE A 1 86 ? -3.607 -4.564 9.074 1.00 98.69 86 ILE A CA 1
ATOM 655 C C . ILE A 1 86 ? -4.983 -4.947 8.523 1.00 98.69 86 ILE A C 1
ATOM 657 O O . ILE A 1 86 ? -5.922 -4.167 8.636 1.00 98.69 86 ILE A O 1
ATOM 661 N N . ALA A 1 87 ? -5.139 -6.155 7.976 1.00 98.50 87 ALA A N 1
ATOM 662 C CA . ALA A 1 87 ? -6.433 -6.622 7.484 1.00 98.50 87 ALA A CA 1
ATOM 663 C C . ALA A 1 87 ? -7.509 -6.634 8.582 1.00 98.50 87 ALA A C 1
ATOM 665 O O . ALA A 1 87 ? -8.623 -6.179 8.347 1.00 98.50 87 ALA A O 1
ATOM 666 N N . HIS A 1 88 ? -7.172 -7.103 9.784 1.00 98.19 88 HIS A N 1
ATOM 667 C CA . HIS A 1 88 ? -8.093 -7.130 10.918 1.00 98.19 88 HIS A CA 1
ATOM 668 C C . HIS A 1 88 ? -8.461 -5.719 11.401 1.00 98.19 88 HIS A C 1
ATOM 670 O O . HIS A 1 88 ? -9.617 -5.469 11.721 1.00 98.19 88 HIS A O 1
ATOM 676 N N . HIS A 1 89 ? -7.503 -4.786 11.410 1.00 98.06 89 HIS A N 1
ATOM 677 C CA . HIS A 1 89 ? -7.743 -3.371 11.731 1.00 98.06 89 HIS A CA 1
ATOM 678 C C . HIS A 1 89 ? -8.724 -2.707 10.758 1.00 98.06 89 HIS A C 1
ATOM 680 O O . HIS A 1 89 ? -9.558 -1.906 11.162 1.00 98.06 89 HIS A O 1
ATOM 686 N N . LEU A 1 90 ? -8.634 -3.054 9.472 1.00 97.69 90 LEU A N 1
ATOM 687 C CA . LEU A 1 90 ? -9.475 -2.491 8.412 1.00 97.69 90 LEU A CA 1
ATOM 688 C C . LEU A 1 90 ? -10.801 -3.244 8.208 1.00 97.69 90 LEU A C 1
ATOM 690 O O . LEU A 1 90 ? -11.591 -2.879 7.333 1.00 97.69 90 LEU A O 1
ATOM 694 N N . TYR A 1 91 ? -11.052 -4.311 8.967 1.00 96.81 91 TYR A N 1
ATOM 695 C CA . TYR A 1 91 ? -12.277 -5.093 8.845 1.00 96.81 91 TYR A CA 1
ATOM 696 C C . TYR A 1 91 ? -13.489 -4.298 9.355 1.00 96.81 91 TYR A C 1
ATOM 698 O O . TYR A 1 91 ? -13.428 -3.661 10.401 1.00 96.81 91 TYR A O 1
ATOM 706 N N . ASN A 1 92 ? -14.600 -4.337 8.607 1.00 92.31 92 ASN A N 1
ATOM 707 C CA . ASN A 1 92 ? -15.841 -3.599 8.895 1.00 92.31 92 ASN A CA 1
ATOM 708 C C . ASN A 1 92 ? -15.693 -2.073 9.065 1.00 92.31 92 ASN A C 1
ATOM 710 O O . ASN A 1 92 ? -16.475 -1.453 9.783 1.00 92.31 92 ASN A O 1
ATOM 714 N N . ALA A 1 93 ? -14.742 -1.457 8.359 1.00 93.38 93 ALA A N 1
ATOM 715 C CA . ALA A 1 93 ? -14.525 -0.014 8.403 1.00 93.38 93 ALA A CA 1
ATOM 716 C C . ALA A 1 93 ? -14.272 0.611 7.025 1.00 93.38 93 ALA A C 1
ATOM 718 O O . ALA A 1 93 ? -13.996 -0.087 6.045 1.00 93.38 93 ALA A O 1
ATOM 719 N N . HIS A 1 94 ? -14.331 1.942 6.980 1.00 94.06 94 HIS A N 1
ATOM 720 C CA . HIS A 1 94 ? -13.895 2.775 5.862 1.00 94.06 94 HIS A CA 1
ATOM 721 C C . HIS A 1 94 ? -12.462 3.273 6.120 1.00 94.06 94 HIS A C 1
ATOM 723 O O . HIS A 1 94 ? -12.256 4.099 7.014 1.00 94.06 94 HIS A O 1
ATOM 729 N N . PRO A 1 95 ? -11.455 2.775 5.379 1.00 97.06 95 PRO A N 1
ATOM 730 C CA . PRO A 1 95 ? -10.068 3.152 5.605 1.00 97.06 95 PRO A CA 1
ATOM 731 C C . PRO A 1 95 ? -9.763 4.573 5.129 1.00 97.06 95 PRO A C 1
ATOM 733 O O . PRO A 1 95 ? -10.049 4.924 3.981 1.00 97.06 95 PRO A O 1
ATOM 736 N N . ILE A 1 96 ? -9.075 5.337 5.973 1.00 96.94 96 ILE A N 1
ATOM 737 C CA . ILE A 1 96 ? -8.330 6.535 5.576 1.00 96.94 96 ILE A CA 1
ATOM 738 C C . ILE A 1 96 ? -6.847 6.241 5.773 1.00 96.94 96 ILE A C 1
ATOM 740 O O . ILE A 1 96 ? -6.417 5.838 6.854 1.00 96.94 96 ILE A O 1
ATOM 744 N N . VAL A 1 97 ? -6.062 6.389 4.712 1.00 98.25 97 VAL A N 1
ATOM 745 C CA . VAL A 1 97 ? -4.640 6.053 4.719 1.00 98.25 97 VAL A CA 1
ATOM 746 C C . VAL A 1 97 ? -3.820 7.324 4.575 1.00 98.25 97 VAL A C 1
ATOM 748 O O . VAL A 1 97 ? -3.908 7.997 3.552 1.00 98.25 97 VAL A O 1
ATOM 751 N N . TYR A 1 98 ? -2.987 7.617 5.567 1.00 97.75 98 TYR A N 1
ATOM 752 C CA . TYR A 1 98 ? -2.082 8.760 5.543 1.00 97.75 98 TYR A CA 1
ATOM 753 C C . TYR A 1 98 ? -0.647 8.329 5.281 1.00 97.75 98 TYR A C 1
ATOM 755 O O . TYR A 1 98 ? -0.184 7.309 5.792 1.00 97.75 98 TYR A O 1
ATOM 763 N N . GLY A 1 99 ? 0.098 9.145 4.546 1.00 96.88 99 GLY A N 1
ATOM 764 C CA . GLY A 1 99 ? 1.542 8.982 4.422 1.00 96.88 99 GLY A CA 1
ATOM 765 C C . GLY A 1 99 ? 2.227 10.204 3.830 1.00 96.88 99 GLY A C 1
ATOM 766 O O . GLY A 1 99 ? 1.565 11.177 3.468 1.00 96.88 99 GLY A O 1
ATOM 767 N N . PRO A 1 100 ? 3.561 10.189 3.752 1.00 95.56 100 PRO A N 1
ATOM 768 C CA . PRO A 1 100 ? 4.320 11.297 3.205 1.00 95.56 100 PRO A CA 1
ATOM 769 C C . PRO A 1 100 ? 4.361 11.240 1.669 1.00 95.56 100 PRO A C 1
ATOM 771 O O . PRO A 1 100 ? 3.998 10.231 1.051 1.00 95.56 100 PRO A O 1
ATOM 774 N N . GLN A 1 101 ? 4.799 12.332 1.042 1.00 94.19 101 GLN A N 1
ATOM 775 C CA . GLN A 1 101 ? 4.786 12.503 -0.415 1.00 94.19 101 GLN A CA 1
ATOM 776 C C . GLN A 1 101 ? 5.511 11.376 -1.166 1.00 94.19 101 GLN A C 1
ATOM 778 O O . GLN A 1 101 ? 5.027 10.916 -2.202 1.00 94.19 101 GLN A O 1
ATOM 783 N N . GLU A 1 102 ? 6.625 10.881 -0.634 1.00 94.62 102 GLU A N 1
ATOM 784 C CA . GLU A 1 102 ? 7.405 9.787 -1.213 1.00 94.62 102 GLU A CA 1
ATOM 785 C C . GLU A 1 102 ? 6.644 8.450 -1.276 1.00 94.62 102 GLU A C 1
ATOM 787 O O . GLU A 1 102 ? 6.943 7.607 -2.121 1.00 94.62 102 GLU A O 1
ATOM 792 N N . PHE A 1 103 ? 5.615 8.260 -0.441 1.00 97.06 103 PHE A N 1
ATOM 793 C CA . PHE A 1 103 ? 4.780 7.056 -0.441 1.00 97.06 103 PHE A CA 1
ATOM 794 C C . PHE A 1 103 ? 3.481 7.215 -1.237 1.00 97.06 103 PHE A C 1
ATOM 796 O O . PHE A 1 103 ? 2.726 6.250 -1.373 1.00 97.06 103 PHE A O 1
ATOM 803 N N . ARG A 1 104 ? 3.225 8.379 -1.852 1.00 97.31 104 ARG A N 1
ATOM 804 C CA . ARG A 1 104 ? 1.994 8.642 -2.619 1.00 97.31 104 ARG A CA 1
ATOM 805 C C . ARG A 1 104 ? 1.660 7.538 -3.624 1.00 97.31 104 ARG A C 1
ATOM 807 O O . ARG A 1 104 ? 0.509 7.103 -3.702 1.00 97.31 104 ARG A O 1
ATOM 814 N N . GLY A 1 105 ? 2.656 7.066 -4.375 1.00 97.31 105 GLY A N 1
ATOM 815 C CA . GLY A 1 105 ? 2.474 6.016 -5.381 1.00 97.31 105 G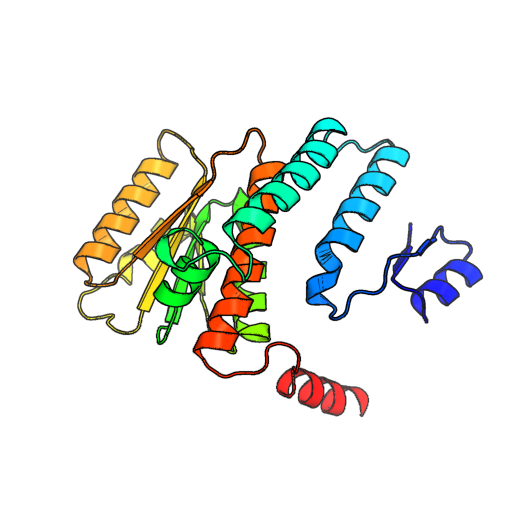LY A CA 1
ATOM 816 C C . GLY A 1 105 ? 2.026 4.680 -4.780 1.00 97.31 105 GLY A C 1
ATOM 817 O O . GLY A 1 105 ? 1.039 4.098 -5.235 1.00 97.31 105 GLY A O 1
ATOM 818 N N . VAL A 1 106 ? 2.705 4.213 -3.726 1.00 97.38 106 VAL A N 1
ATOM 819 C CA . VAL A 1 106 ? 2.375 2.937 -3.070 1.00 97.38 106 VAL A CA 1
ATOM 820 C C . VAL A 1 106 ? 1.042 2.997 -2.326 1.00 97.38 106 VAL A C 1
ATOM 822 O O . VAL A 1 106 ? 0.273 2.039 -2.396 1.00 97.38 106 VAL A O 1
ATOM 825 N N . LEU A 1 107 ? 0.701 4.125 -1.699 1.00 98.38 107 LEU A N 1
ATOM 826 C CA . LEU A 1 107 ? -0.583 4.275 -1.006 1.00 98.38 107 LEU A CA 1
ATOM 827 C C . LEU A 1 107 ? -1.759 4.363 -1.983 1.00 98.38 107 LEU A C 1
ATOM 829 O O . LEU A 1 107 ? -2.772 3.693 -1.788 1.00 98.38 107 LEU A O 1
ATOM 833 N N . THR A 1 108 ? -1.603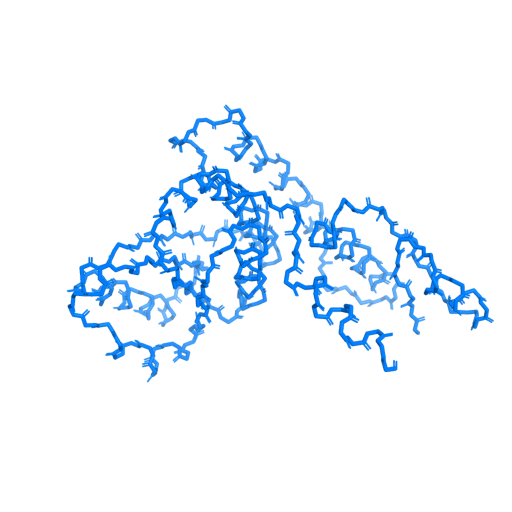 5.091 -3.095 1.00 98.00 108 THR A N 1
ATOM 834 C CA . THR A 1 108 ? -2.612 5.118 -4.172 1.00 98.00 108 THR A CA 1
ATOM 835 C C . THR A 1 108 ? -2.854 3.714 -4.720 1.00 98.00 108 THR A C 1
ATOM 837 O O . THR A 1 108 ? -3.998 3.296 -4.916 1.00 98.00 108 THR A O 1
ATOM 840 N N . ARG A 1 109 ? -1.774 2.952 -4.926 1.00 96.62 109 ARG A N 1
ATOM 841 C CA . ARG A 1 109 ? -1.866 1.553 -5.333 1.00 96.62 109 ARG A CA 1
ATOM 842 C C . ARG A 1 109 ? -2.605 0.714 -4.293 1.00 96.62 109 ARG A C 1
ATOM 844 O O . ARG A 1 109 ? -3.501 -0.029 -4.675 1.00 96.62 109 ARG A O 1
ATOM 851 N N . PHE A 1 110 ? -2.267 0.839 -3.012 1.00 98.00 110 PHE A N 1
ATOM 852 C CA . PHE A 1 110 ? -2.936 0.102 -1.941 1.00 98.00 110 PHE A CA 1
ATOM 853 C C . PHE A 1 110 ? -4.447 0.354 -1.929 1.00 98.00 110 PHE A C 1
ATOM 855 O O . PHE A 1 110 ? -5.219 -0.599 -1.880 1.00 98.00 110 PHE A O 1
ATOM 862 N N . LYS A 1 111 ? -4.883 1.608 -2.085 1.00 98.12 111 LYS A N 1
ATOM 863 C CA . LYS A 1 111 ? -6.304 1.959 -2.227 1.00 98.12 111 LYS A CA 1
ATOM 864 C C . LYS A 1 111 ? -6.968 1.288 -3.429 1.00 98.12 111 LYS A C 1
ATOM 866 O O . LYS A 1 111 ? -8.077 0.772 -3.305 1.00 98.12 111 LYS A O 1
ATOM 871 N N . ASN A 1 112 ? -6.295 1.226 -4.576 1.00 96.06 112 ASN A N 1
ATOM 872 C CA . ASN A 1 112 ? -6.811 0.483 -5.730 1.00 96.06 112 ASN A CA 1
ATOM 873 C C . ASN A 1 112 ? -6.902 -1.023 -5.435 1.00 96.06 112 ASN A C 1
ATOM 875 O O . ASN A 1 112 ? -7.932 -1.635 -5.710 1.00 96.06 112 ASN A O 1
ATOM 879 N N . SER A 1 113 ? -5.887 -1.606 -4.794 1.00 96.38 113 SER A N 1
ATOM 880 C CA . SER A 1 113 ? -5.899 -3.012 -4.381 1.00 96.38 113 SER A CA 1
ATOM 881 C C . SER A 1 113 ? -6.982 -3.304 -3.328 1.00 96.38 113 SER A C 1
ATOM 883 O O . SER A 1 113 ? -7.586 -4.370 -3.375 1.00 96.38 113 SER A O 1
ATOM 885 N N . LEU A 1 114 ? -7.318 -2.373 -2.427 1.00 97.38 114 LEU A N 1
ATOM 886 C CA . LEU A 1 114 ? -8.467 -2.500 -1.516 1.00 97.38 114 LEU A CA 1
ATOM 887 C C . LEU A 1 114 ? -9.794 -2.550 -2.288 1.00 97.38 114 LEU A C 1
ATOM 889 O O . LEU A 1 114 ? -10.605 -3.456 -2.064 1.00 97.38 114 LEU A O 1
ATOM 893 N N . ASN A 1 115 ? -9.985 -1.638 -3.245 1.00 96.06 115 ASN A N 1
ATOM 894 C CA . ASN A 1 115 ? -11.177 -1.603 -4.096 1.00 96.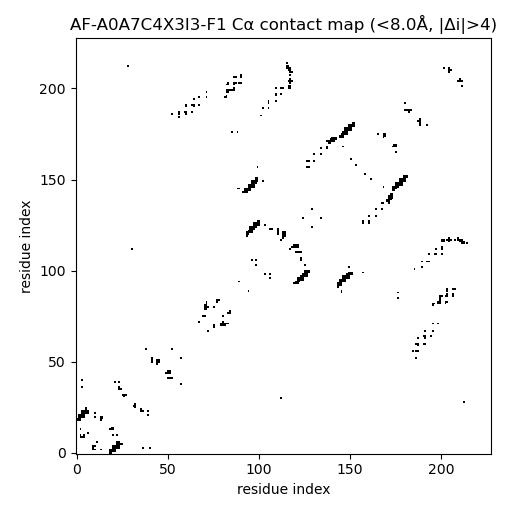06 115 ASN A CA 1
ATOM 895 C C . ASN A 1 115 ? -11.318 -2.897 -4.918 1.00 96.06 115 ASN A C 1
ATOM 897 O O . ASN A 1 115 ? -12.403 -3.471 -5.027 1.00 96.06 115 ASN A O 1
ATOM 901 N N . GLU A 1 116 ? -10.220 -3.365 -5.513 1.00 94.81 116 GLU A N 1
ATOM 902 C CA . GLU A 1 116 ? -10.224 -4.510 -6.421 1.00 94.81 116 GLU A CA 1
ATOM 903 C C . GLU A 1 116 ? -10.226 -5.857 -5.696 1.00 94.81 116 GLU A C 1
ATOM 905 O O . GLU A 1 116 ? -10.903 -6.774 -6.158 1.00 94.81 116 GLU A O 1
ATOM 910 N N . ASN A 1 117 ? -9.526 -5.998 -4.570 1.00 95.50 117 ASN A N 1
ATOM 911 C CA . ASN A 1 117 ? -9.349 -7.290 -3.897 1.00 95.50 117 ASN A CA 1
ATOM 912 C C . ASN A 1 117 ? -10.407 -7.485 -2.816 1.00 95.50 117 ASN A C 1
ATOM 914 O O . ASN A 1 117 ? -11.074 -8.513 -2.785 1.00 95.50 117 ASN A O 1
ATOM 918 N N . ALA A 1 118 ? -10.581 -6.486 -1.951 1.00 96.44 118 ALA A N 1
ATOM 919 C CA . ALA A 1 118 ? -11.437 -6.574 -0.772 1.00 96.44 118 ALA A CA 1
ATOM 920 C C . ALA A 1 118 ? -12.817 -5.922 -0.959 1.00 96.44 118 ALA A C 1
ATOM 922 O O . ALA A 1 118 ? -13.678 -6.059 -0.092 1.00 96.44 118 ALA A O 1
ATOM 923 N N . LYS A 1 119 ? -13.044 -5.231 -2.087 1.00 96.00 119 LYS A N 1
ATOM 924 C CA . LYS A 1 119 ? -14.280 -4.479 -2.380 1.00 96.00 119 LYS A CA 1
ATOM 925 C C . LYS A 1 119 ? -14.571 -3.419 -1.310 1.00 96.00 119 LYS A C 1
ATOM 927 O O . LYS A 1 119 ? -15.710 -3.237 -0.886 1.00 96.00 119 LYS A O 1
ATOM 932 N N . VAL A 1 120 ? -13.509 -2.756 -0.854 1.00 95.81 120 VAL A N 1
ATOM 933 C CA . VAL A 1 120 ? -13.527 -1.737 0.202 1.00 95.81 120 VAL A CA 1
ATOM 934 C C . VAL A 1 120 ? -13.191 -0.392 -0.418 1.00 95.81 120 VAL A C 1
ATOM 936 O O . VAL A 1 120 ? -12.126 -0.267 -1.012 1.00 95.81 120 VAL A O 1
ATOM 939 N N . HIS A 1 121 ? -14.063 0.602 -0.245 1.00 95.12 121 HIS A N 1
ATOM 940 C CA . HIS A 1 121 ? -13.726 1.992 -0.543 1.00 95.12 121 HIS A CA 1
ATOM 941 C C . HIS A 1 121 ? -12.744 2.527 0.496 1.00 95.12 121 HIS A C 1
ATOM 943 O O . HIS A 1 121 ? -12.968 2.343 1.687 1.00 95.12 121 HIS A O 1
ATOM 949 N N . ALA A 1 122 ? -11.695 3.207 0.038 1.00 96.31 122 ALA A N 1
ATOM 950 C CA . ALA A 1 122 ? -10.691 3.834 0.891 1.00 96.31 122 ALA A CA 1
ATOM 951 C C . ALA A 1 122 ? -10.289 5.220 0.369 1.00 96.31 122 ALA A C 1
ATOM 953 O O . ALA A 1 122 ? -10.364 5.484 -0.841 1.00 96.31 122 ALA A O 1
ATOM 954 N N . LEU A 1 123 ? -9.814 6.066 1.284 1.00 96.06 123 LEU A N 1
ATOM 955 C CA . LEU A 1 123 ? -9.192 7.362 1.009 1.00 96.06 123 LEU A CA 1
ATOM 956 C C . LEU A 1 123 ? -7.680 7.284 1.247 1.00 96.06 123 LEU A C 1
ATOM 958 O O . LEU A 1 123 ? -7.217 6.519 2.095 1.00 96.06 123 LEU A O 1
ATOM 962 N N . VAL A 1 124 ? -6.914 8.049 0.470 1.00 97.62 124 VAL A N 1
ATOM 963 C CA . VAL A 1 124 ? -5.454 8.154 0.598 1.00 97.62 124 VAL A CA 1
ATOM 964 C C . VAL A 1 124 ? -5.091 9.616 0.573 1.00 97.62 124 VAL A C 1
ATOM 966 O O . VAL A 1 124 ? -5.310 10.272 -0.441 1.00 97.62 124 VAL A O 1
ATOM 969 N N . GLU A 1 125 ? -4.476 10.070 1.653 1.00 96.75 125 GLU A N 1
ATOM 970 C CA . GLU A 1 125 ? -4.228 11.480 1.891 1.00 96.75 125 GLU A CA 1
ATOM 971 C C . GLU A 1 125 ? -2.773 11.698 2.286 1.00 96.75 125 GLU A C 1
ATOM 973 O O . GLU A 1 125 ? -2.155 10.913 3.012 1.00 96.75 125 GLU A O 1
ATOM 978 N N . ILE A 1 126 ? -2.174 12.733 1.704 1.00 95.94 126 ILE A N 1
ATOM 979 C CA . ILE A 1 126 ? -0.719 12.863 1.645 1.00 95.94 126 ILE A CA 1
ATOM 980 C C . ILE A 1 126 ? -0.268 14.099 2.407 1.00 95.94 126 ILE A C 1
ATOM 982 O O . ILE A 1 126 ? -0.730 15.211 2.162 1.00 95.94 126 ILE A O 1
ATOM 986 N N . LEU A 1 127 ? 0.680 13.913 3.321 1.00 93.50 127 LEU A N 1
ATOM 987 C CA . LEU A 1 127 ? 1.299 15.008 4.052 1.00 93.50 127 LEU A CA 1
ATOM 988 C C . LEU A 1 127 ? 2.343 15.716 3.166 1.00 93.50 127 LEU A C 1
ATOM 990 O O . LEU A 1 127 ? 3.079 15.046 2.435 1.00 93.50 127 LEU A O 1
ATOM 994 N N . PRO A 1 128 ? 2.467 17.057 3.255 1.00 91.69 128 PRO A N 1
ATOM 995 C CA . PRO A 1 128 ? 1.841 17.945 4.243 1.00 91.69 128 PRO A CA 1
ATOM 996 C C . PRO A 1 128 ? 0.414 18.421 3.923 1.00 91.69 128 PRO A C 1
ATOM 998 O O . PRO A 1 128 ? -0.178 19.054 4.795 1.00 91.69 128 PRO A O 1
ATOM 1001 N N . GLU A 1 129 ? -0.113 18.151 2.724 1.00 91.06 129 GLU A N 1
ATOM 1002 C CA . GLU A 1 129 ? -1.394 18.698 2.242 1.00 91.06 129 GLU A CA 1
ATOM 1003 C C . GLU A 1 129 ? -2.576 18.301 3.129 1.00 91.06 129 GLU A C 1
ATOM 1005 O O . GLU A 1 129 ? -3.351 19.167 3.511 1.00 91.06 129 GLU A O 1
ATOM 1010 N N . ALA A 1 130 ? -2.627 17.044 3.579 1.00 90.44 130 ALA A N 1
ATOM 1011 C CA . ALA A 1 130 ? -3.636 16.553 4.526 1.00 90.44 130 ALA A CA 1
ATOM 1012 C C . ALA A 1 130 ? -3.744 17.401 5.815 1.00 90.44 130 ALA A C 1
ATOM 1014 O O . ALA A 1 130 ? -4.788 17.477 6.456 1.00 90.44 130 ALA A O 1
ATOM 1015 N N . CYS A 1 131 ? -2.659 18.070 6.224 1.00 90.00 131 CYS A N 1
ATOM 1016 C CA . CYS A 1 131 ? -2.672 18.949 7.396 1.00 90.00 131 CYS A CA 1
ATOM 1017 C C . CYS A 1 131 ? -3.258 20.342 7.113 1.00 90.00 131 CYS A C 1
ATOM 1019 O O . CYS A 1 131 ? -3.280 21.168 8.020 1.00 90.00 131 CYS A O 1
ATOM 1021 N N . HIS A 1 132 ? -3.621 20.643 5.868 1.00 86.50 132 HIS A N 1
ATOM 1022 C CA . HIS A 1 132 ? -4.242 21.903 5.465 1.00 86.50 132 HIS A CA 1
ATOM 1023 C C . HIS A 1 132 ? -5.755 21.765 5.268 1.00 86.50 132 HIS A C 1
ATOM 1025 O O . HIS A 1 132 ? -6.466 22.746 5.459 1.00 86.50 132 HIS A O 1
ATOM 1031 N N . ASN A 1 133 ? -6.244 20.576 4.906 1.00 86.19 133 ASN A N 1
ATOM 1032 C CA . ASN A 1 133 ? -7.643 20.336 4.548 1.00 86.19 133 ASN A CA 1
ATOM 1033 C C . ASN A 1 133 ? -8.315 19.280 5.444 1.00 86.19 133 ASN A C 1
ATOM 1035 O O . ASN A 1 133 ? -9.301 19.585 6.111 1.00 86.19 133 ASN A O 1
ATOM 1039 N N . ASP A 1 134 ? -7.766 18.071 5.522 1.00 85.12 134 ASP A N 1
ATOM 1040 C CA . ASP A 1 134 ? -8.389 16.938 6.210 1.00 85.12 134 ASP A CA 1
ATOM 1041 C C . ASP A 1 134 ? -8.358 17.070 7.725 1.00 85.12 134 ASP A C 1
ATOM 1043 O O . ASP A 1 134 ? -9.194 16.494 8.418 1.00 85.12 134 ASP A O 1
ATOM 1047 N N . ILE A 1 135 ? -7.370 17.797 8.249 1.00 88.69 135 ILE A N 1
ATOM 1048 C CA . ILE A 1 135 ? -7.156 17.932 9.689 1.00 88.69 135 ILE A CA 1
ATOM 1049 C C . ILE A 1 135 ? -8.401 18.462 10.420 1.00 88.69 135 ILE A C 1
ATOM 1051 O O . ILE A 1 135 ? -8.678 18.030 11.536 1.00 88.69 135 ILE A O 1
ATOM 1055 N N . GLU A 1 136 ? -9.186 19.317 9.759 1.00 90.19 136 GLU A N 1
ATOM 1056 C CA . GLU A 1 136 ? -10.424 19.908 10.285 1.00 90.19 136 GLU A CA 1
ATOM 1057 C C . GLU A 1 136 ? -11.619 18.938 10.26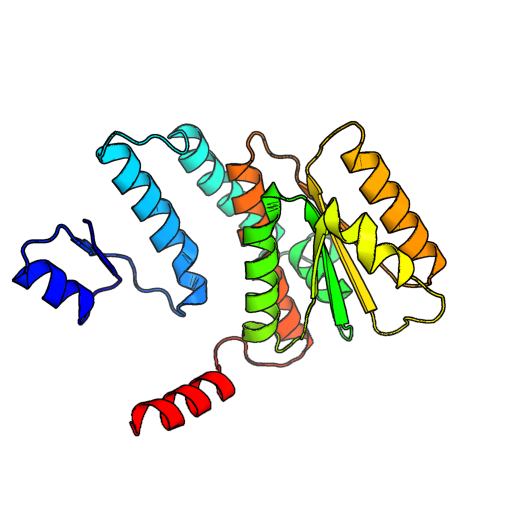5 1.00 90.19 136 GLU A C 1
ATOM 1059 O O . GLU A 1 136 ? -12.607 19.146 10.972 1.00 90.19 136 GLU A O 1
ATOM 1064 N N . ALA A 1 137 ? -11.547 17.860 9.475 1.00 90.06 137 ALA A N 1
ATOM 1065 C CA . ALA A 1 137 ? -12.604 16.851 9.403 1.00 90.06 137 ALA A CA 1
ATOM 1066 C C . ALA A 1 137 ? -12.614 15.914 10.625 1.00 90.06 137 ALA A C 1
ATOM 1068 O O . ALA A 1 137 ? -13.595 15.199 10.842 1.00 90.06 137 ALA A O 1
ATOM 1069 N N . TRP A 1 138 ? -11.551 15.918 11.440 1.00 91.56 138 TRP A N 1
ATOM 1070 C CA . TRP A 1 138 ? -11.454 15.100 12.650 1.00 91.56 138 TRP A CA 1
ATOM 1071 C C . TRP A 1 138 ? -12.286 15.685 13.791 1.00 91.56 138 TRP A C 1
ATOM 1073 O O . TRP A 1 138 ? -11.809 16.436 14.641 1.00 91.56 138 TRP A O 1
ATOM 1083 N N . GLN A 1 139 ? -13.557 15.294 13.807 1.00 84.06 139 GLN A N 1
ATOM 1084 C CA . GLN A 1 139 ? -14.536 15.616 14.842 1.00 84.06 139 GLN A CA 1
ATOM 1085 C C . GLN A 1 139 ? -14.978 14.344 15.574 1.00 84.06 139 GLN A C 1
ATOM 1087 O O . GLN A 1 139 ? -14.786 13.235 15.079 1.00 84.06 139 GLN A O 1
ATOM 1092 N N . ARG A 1 140 ? -15.565 14.488 16.768 1.00 78.62 140 ARG A N 1
ATOM 1093 C CA . ARG A 1 140 ? -16.092 13.345 17.536 1.00 78.62 140 ARG A CA 1
ATOM 1094 C C . ARG A 1 140 ? -17.151 12.576 16.727 1.00 78.62 140 ARG A C 1
ATOM 1096 O O . ARG A 1 140 ? -17.848 13.166 15.909 1.00 78.62 140 ARG A O 1
ATOM 1103 N N . ASP A 1 141 ? -17.269 11.274 16.993 1.00 71.81 141 ASP A N 1
ATOM 1104 C CA . ASP A 1 141 ? -18.305 10.361 16.470 1.00 71.81 141 ASP A CA 1
ATOM 1105 C C . ASP A 1 141 ? -18.142 9.861 15.017 1.00 71.81 141 ASP A C 1
ATOM 1107 O O . ASP A 1 141 ? -19.082 9.339 14.414 1.00 71.81 141 ASP A O 1
ATOM 1111 N N . ALA A 1 142 ? -16.926 9.881 14.462 1.00 70.88 142 ALA A N 1
ATOM 1112 C CA . ALA A 1 142 ? -16.616 9.285 13.154 1.00 70.88 142 ALA A CA 1
ATOM 1113 C C . ALA A 1 142 ? -16.472 7.737 13.189 1.00 70.88 142 ALA A C 1
ATOM 1115 O O . ALA A 1 142 ? -15.550 7.153 12.618 1.00 70.88 142 ALA A O 1
ATOM 1116 N N . LEU A 1 143 ? -17.406 7.049 13.857 1.00 69.62 143 LEU A N 1
ATOM 1117 C CA . LEU A 1 143 ? -17.272 5.665 14.351 1.00 69.62 143 LEU A CA 1
ATOM 1118 C C . LEU A 1 143 ? -17.067 4.572 13.280 1.00 69.62 143 LEU A C 1
ATOM 1120 O O . LEU A 1 143 ? -16.664 3.462 13.620 1.00 69.62 143 LEU A O 1
ATOM 1124 N N . SER A 1 144 ? -17.321 4.854 11.995 1.00 85.19 144 SER A N 1
ATOM 1125 C CA . SER A 1 144 ? -17.121 3.879 10.903 1.00 85.19 144 SER A CA 1
ATOM 1126 C C . SER A 1 144 ? -15.763 3.987 10.199 1.00 85.19 144 SER A C 1
ATOM 1128 O O . SER A 1 144 ? -15.478 3.201 9.290 1.00 85.19 144 SER A O 1
ATOM 1130 N N . LEU A 1 145 ? -14.928 4.952 10.594 1.00 93.56 145 LEU A N 1
ATOM 1131 C CA . LEU A 1 145 ? -13.599 5.150 10.030 1.00 93.56 145 LEU A CA 1
ATOM 1132 C C . LEU A 1 145 ? -12.553 4.297 10.757 1.00 93.56 145 LEU A C 1
ATOM 1134 O O . LEU A 1 145 ? -12.661 3.990 11.949 1.00 93.56 145 LEU A O 1
ATOM 1138 N N . ARG A 1 146 ? -11.501 3.937 10.021 1.00 96.25 146 ARG A N 1
ATOM 1139 C CA . ARG A 1 146 ? -10.251 3.397 10.568 1.00 96.25 146 ARG A CA 1
ATOM 1140 C C . ARG A 1 146 ? -9.086 4.048 9.858 1.00 96.25 146 ARG A C 1
ATOM 1142 O O . ARG A 1 146 ? -9.088 4.140 8.631 1.00 96.25 146 ARG A O 1
ATOM 1149 N N . VAL A 1 147 ? -8.080 4.468 10.616 1.00 97.62 147 VAL A N 1
ATOM 1150 C CA . VAL A 1 147 ? -6.925 5.164 10.042 1.00 97.62 147 VAL A CA 1
ATOM 1151 C C . VAL A 1 147 ? -5.709 4.247 9.968 1.00 97.62 147 VAL A C 1
ATOM 1153 O O . VAL A 1 147 ? -5.431 3.486 10.895 1.00 97.62 147 VAL A O 1
ATOM 1156 N N . LEU A 1 148 ? -4.972 4.311 8.860 1.00 98.50 148 LEU A N 1
ATOM 1157 C CA . LEU A 1 148 ? -3.673 3.663 8.700 1.00 98.50 148 LEU A CA 1
ATOM 1158 C C . LEU A 1 148 ? -2.617 4.710 8.331 1.00 98.50 148 LEU A C 1
ATOM 1160 O O . LEU A 1 148 ? -2.694 5.322 7.272 1.00 98.50 148 LEU A O 1
ATOM 1164 N N . PHE A 1 149 ? -1.606 4.885 9.173 1.00 97.94 149 PHE A N 1
ATOM 1165 C CA . PHE A 1 149 ? -0.477 5.774 8.915 1.00 97.94 149 PHE A CA 1
ATOM 1166 C C . PHE A 1 149 ? 0.712 4.980 8.372 1.00 97.94 149 PHE A C 1
ATOM 1168 O O . PHE A 1 149 ? 1.225 4.100 9.054 1.00 97.94 149 PHE A O 1
ATOM 1175 N N . ALA A 1 150 ? 1.201 5.299 7.178 1.00 97.25 150 ALA A N 1
ATOM 1176 C CA . ALA A 1 150 ? 2.499 4.840 6.692 1.00 97.25 150 ALA A CA 1
ATOM 1177 C C . ALA A 1 150 ? 3.543 5.921 6.986 1.00 97.25 150 ALA A C 1
ATOM 1179 O O . ALA A 1 150 ? 3.593 6.951 6.316 1.00 97.25 150 ALA A O 1
ATOM 1180 N N . ILE A 1 151 ? 4.363 5.694 8.008 1.00 94.31 151 ILE A N 1
ATOM 1181 C CA . ILE A 1 151 ? 5.310 6.679 8.527 1.00 94.31 151 ILE A CA 1
ATOM 1182 C C . ILE A 1 151 ? 6.712 6.282 8.080 1.00 94.31 151 ILE A C 1
ATOM 1184 O O . ILE A 1 151 ? 7.241 5.253 8.502 1.00 94.31 151 ILE A O 1
ATOM 1188 N N . ASN A 1 152 ? 7.320 7.113 7.239 1.00 87.06 152 ASN A N 1
ATOM 1189 C CA . ASN A 1 152 ? 8.753 7.049 6.981 1.00 87.06 152 ASN A CA 1
ATOM 1190 C C . ASN A 1 152 ? 9.491 7.675 8.175 1.00 87.06 152 ASN A C 1
ATOM 1192 O O . ASN A 1 152 ? 9.003 8.656 8.734 1.00 87.06 152 ASN A O 1
ATOM 1196 N N . GLY A 1 153 ? 10.626 7.112 8.592 1.00 66.38 153 GLY A N 1
ATOM 1197 C CA . GLY A 1 153 ? 11.384 7.487 9.798 1.00 66.38 153 GLY A CA 1
ATOM 1198 C C . GLY A 1 153 ? 12.016 8.889 9.801 1.00 66.38 153 GLY A C 1
ATOM 1199 O O . GLY A 1 153 ? 13.110 9.053 10.322 1.00 66.38 153 GLY A O 1
ATOM 1200 N N . SER A 1 154 ? 11.365 9.891 9.215 1.00 64.94 154 SER A N 1
ATOM 1201 C CA . SER A 1 154 ? 11.832 11.270 9.149 1.00 64.94 154 SER A CA 1
ATOM 1202 C C . SER A 1 154 ? 11.773 11.951 10.515 1.00 64.94 154 SER A C 1
ATOM 1204 O O . SER A 1 154 ? 10.704 11.997 11.131 1.00 64.94 154 SER A O 1
ATOM 1206 N N . ASP A 1 155 ? 12.877 12.563 10.931 1.00 68.19 155 ASP A N 1
ATOM 1207 C CA . ASP A 1 155 ? 12.912 13.504 12.048 1.00 68.19 155 ASP A CA 1
ATOM 1208 C C . ASP A 1 155 ? 12.376 14.890 11.632 1.00 68.19 155 ASP A C 1
ATOM 1210 O O . ASP A 1 155 ? 12.261 15.235 10.453 1.00 68.19 155 ASP A O 1
ATOM 1214 N N . GLY A 1 156 ? 12.023 15.724 12.613 1.00 83.81 156 GLY A N 1
ATOM 1215 C CA . GLY A 1 156 ? 11.690 17.133 12.381 1.00 83.81 156 GLY A CA 1
ATOM 1216 C C . GLY A 1 156 ? 10.213 17.422 12.078 1.00 83.81 156 GLY A C 1
ATOM 1217 O O . GLY A 1 156 ? 9.310 16.956 12.772 1.00 83.81 156 GLY A O 1
ATOM 1218 N N . ARG A 1 157 ? 9.941 18.297 11.096 1.00 88.31 157 ARG A N 1
ATOM 1219 C CA . ARG A 1 157 ? 8.605 18.906 10.892 1.00 88.31 157 ARG A CA 1
ATOM 1220 C C . ARG A 1 157 ? 7.542 17.905 10.433 1.00 88.31 157 ARG A C 1
ATOM 1222 O O . ARG A 1 157 ? 6.389 18.040 10.831 1.00 88.31 157 ARG A O 1
ATOM 1229 N N . LEU A 1 158 ? 7.912 16.926 9.608 1.00 89.75 158 LEU A N 1
ATOM 1230 C CA . LEU A 1 158 ? 6.988 15.889 9.143 1.00 89.75 158 LEU A CA 1
ATOM 1231 C C . LEU A 1 158 ? 6.546 14.984 10.300 1.00 89.75 158 LEU A C 1
ATOM 1233 O O . LEU A 1 158 ? 5.359 14.687 10.410 1.00 89.75 158 LEU A O 1
ATOM 1237 N N . ARG A 1 159 ? 7.460 14.645 11.219 1.00 91.00 159 ARG A N 1
ATOM 1238 C CA . ARG A 1 159 ? 7.118 13.876 12.418 1.00 91.00 159 ARG A CA 1
ATOM 1239 C C . ARG A 1 159 ? 6.081 14.587 13.280 1.00 91.00 159 ARG A C 1
ATOM 1241 O O . ARG A 1 159 ? 5.053 13.998 13.584 1.00 91.00 159 ARG A O 1
ATOM 1248 N N . LYS A 1 160 ? 6.294 15.880 13.554 1.00 92.62 160 LYS A N 1
ATOM 1249 C CA . LYS A 1 160 ? 5.328 16.708 14.296 1.00 92.62 160 LYS A CA 1
ATOM 1250 C C . LYS A 1 160 ? 3.944 16.712 13.643 1.00 92.62 160 LYS A C 1
ATOM 1252 O O . LYS A 1 160 ? 2.951 16.625 14.345 1.00 92.62 160 LYS A O 1
ATOM 1257 N N . ARG A 1 161 ? 3.872 16.777 12.307 1.00 93.50 161 ARG A N 1
ATOM 1258 C CA . ARG A 1 161 ? 2.594 16.713 11.577 1.00 93.50 161 ARG A CA 1
ATOM 1259 C C . ARG A 1 161 ? 1.884 15.371 11.772 1.00 93.50 161 ARG A C 1
ATOM 1261 O O . ARG A 1 161 ? 0.682 15.371 12.011 1.00 93.50 161 ARG A O 1
ATOM 1268 N N . PHE A 1 162 ? 2.611 14.254 11.690 1.00 94.31 162 PHE A N 1
ATOM 1269 C CA . PHE A 1 162 ? 2.043 12.936 11.990 1.00 94.31 162 PHE A CA 1
ATOM 1270 C C . PHE A 1 162 ? 1.564 12.844 13.435 1.00 94.31 162 PHE A C 1
ATOM 1272 O O . PHE A 1 162 ? 0.448 12.394 13.657 1.00 94.31 162 PHE A O 1
ATOM 1279 N N . ASP A 1 163 ? 2.376 13.291 14.394 1.00 94.19 163 ASP A N 1
ATOM 1280 C CA . ASP A 1 163 ? 2.025 13.237 15.814 1.00 94.19 163 ASP A CA 1
ATOM 1281 C C . ASP A 1 163 ? 0.755 14.062 16.100 1.00 94.19 163 ASP A C 1
ATOM 1283 O O . ASP A 1 163 ? -0.173 13.551 16.720 1.00 94.19 163 ASP A O 1
ATOM 1287 N N . THR A 1 164 ? 0.649 15.283 15.558 1.00 94.75 164 THR A N 1
ATOM 1288 C CA . THR A 1 164 ? -0.566 16.109 15.675 1.00 94.75 164 THR A CA 1
ATOM 1289 C C . THR A 1 164 ? -1.787 15.444 15.037 1.00 94.75 164 THR A C 1
ATOM 1291 O O . THR A 1 164 ? -2.869 15.461 15.616 1.00 94.75 164 THR A O 1
ATOM 1294 N N . LEU A 1 165 ? -1.641 14.848 13.851 1.00 94.94 165 LEU A N 1
ATOM 1295 C CA . LEU A 1 165 ? -2.759 1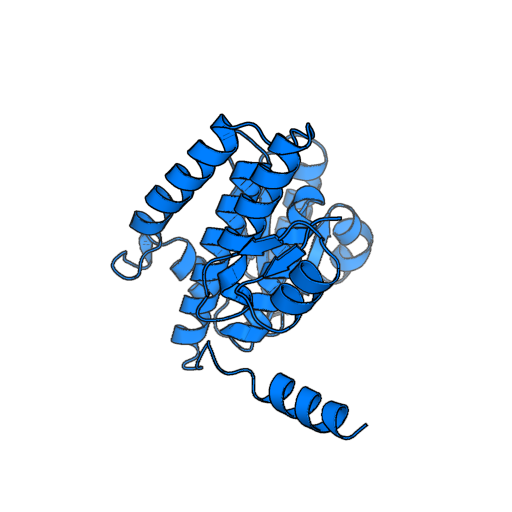4.190 13.174 1.00 94.94 165 LEU A CA 1
ATOM 1296 C C . LEU A 1 165 ? -3.213 12.926 13.921 1.00 94.94 165 LEU A C 1
ATOM 1298 O O . LEU A 1 165 ? -4.411 12.700 14.053 1.00 94.94 165 LEU A O 1
ATOM 1302 N N . MET A 1 166 ? -2.277 12.134 14.454 1.00 95.38 166 MET A N 1
ATOM 1303 C CA . MET A 1 166 ? -2.588 10.973 15.298 1.00 95.38 166 MET A CA 1
ATOM 1304 C C . MET A 1 166 ? -3.342 11.389 16.564 1.00 95.38 166 MET A C 1
ATOM 1306 O O . MET A 1 166 ? -4.347 10.768 16.895 1.00 95.38 166 MET A O 1
ATOM 1310 N N . GLU A 1 167 ? -2.919 12.472 17.221 1.00 95.50 167 GLU A N 1
ATOM 1311 C CA . GLU A 1 167 ? -3.602 13.010 18.404 1.00 95.50 167 GLU A CA 1
ATOM 1312 C C . GLU A 1 167 ? -5.045 13.444 18.094 1.00 95.50 167 GLU A C 1
ATOM 1314 O O . GLU A 1 167 ? -5.962 13.184 18.872 1.00 95.50 167 GLU A O 1
ATOM 1319 N N . LEU A 1 168 ? -5.280 14.088 16.948 1.00 94.69 168 LEU A N 1
ATOM 1320 C CA . LEU A 1 168 ? -6.628 14.495 16.537 1.00 94.69 168 LEU A CA 1
ATOM 1321 C C . LEU A 1 168 ? -7.522 13.296 16.207 1.00 94.69 168 LEU A C 1
ATOM 1323 O O . LEU A 1 168 ? -8.681 13.261 16.624 1.00 94.69 168 LEU A O 1
ATOM 1327 N N . VAL A 1 169 ? -6.976 12.291 15.519 1.00 94.75 169 VAL A N 1
ATOM 1328 C CA . VAL A 1 169 ? -7.677 11.032 15.240 1.00 94.75 169 VAL A CA 1
ATOM 1329 C C . VAL A 1 169 ? -8.043 10.323 16.548 1.00 94.75 169 VAL A C 1
ATOM 1331 O O . VAL A 1 169 ? -9.191 9.918 16.717 1.00 94.75 169 VAL A O 1
ATOM 1334 N N . GLU A 1 170 ? -7.134 10.261 17.520 1.00 93.75 170 GLU A N 1
ATOM 1335 C CA . GLU A 1 170 ? -7.416 9.696 18.844 1.00 93.75 170 GLU A CA 1
ATOM 1336 C C . GLU A 1 170 ? -8.529 10.467 19.573 1.00 93.75 170 GLU A C 1
ATOM 1338 O O . GLU A 1 170 ? -9.501 9.872 20.043 1.00 93.75 170 GLU A O 1
ATOM 1343 N N . ARG A 1 171 ? -8.456 11.805 19.595 1.00 92.94 171 ARG A N 1
ATOM 1344 C CA . ARG A 1 171 ? -9.482 12.678 20.200 1.00 92.94 171 ARG A CA 1
ATOM 1345 C C . ARG A 1 171 ? -10.859 12.551 19.539 1.00 92.94 171 ARG A C 1
ATOM 1347 O O . ARG A 1 171 ? -11.866 12.833 20.192 1.00 92.94 171 ARG A O 1
ATOM 1354 N N . SER A 1 172 ? -10.909 12.146 18.269 1.00 92.62 172 SER A N 1
ATOM 1355 C CA . SER A 1 172 ? -12.155 11.881 17.538 1.00 92.62 172 SER A CA 1
ATOM 1356 C C . SER A 1 172 ? -12.830 10.559 17.935 1.00 92.62 172 SER A C 1
ATOM 1358 O O . SER A 1 172 ? -13.996 10.342 17.604 1.00 92.62 172 SER A O 1
ATOM 1360 N N . GLY A 1 173 ? -12.122 9.687 18.666 1.00 92.19 173 GLY A N 1
ATOM 1361 C CA . GLY A 1 173 ? -12.578 8.341 19.023 1.00 92.19 173 GLY A CA 1
ATOM 1362 C C . GLY A 1 173 ? -12.369 7.301 17.917 1.00 92.19 173 GLY A C 1
ATOM 1363 O O . GLY A 1 173 ? -12.902 6.197 18.010 1.00 92.19 173 GLY A O 1
ATOM 1364 N N . VAL A 1 174 ? -11.614 7.636 16.865 1.00 93.94 174 VAL A N 1
ATOM 1365 C CA . VAL A 1 174 ? -11.310 6.733 15.750 1.00 93.94 174 VAL A CA 1
ATOM 1366 C C . VAL A 1 174 ? -10.026 5.961 16.023 1.00 93.94 174 VAL A C 1
ATOM 1368 O O . VAL A 1 174 ? -8.980 6.526 16.333 1.00 93.94 174 VAL A O 1
ATOM 1371 N N . GLU A 1 175 ? -10.090 4.644 15.850 1.00 94.38 175 GLU A N 1
ATOM 1372 C CA . GLU A 1 175 ? -8.914 3.787 15.966 1.00 94.38 175 GLU A CA 1
ATOM 1373 C C . GLU A 1 175 ? -7.970 3.977 14.774 1.00 94.38 175 GLU A C 1
ATOM 1375 O O . GLU A 1 175 ? -8.379 3.975 13.603 1.00 94.38 175 GLU A O 1
ATOM 1380 N N . TYR A 1 176 ? -6.675 4.050 15.073 1.00 96.69 176 TYR A N 1
ATOM 1381 C CA . TYR A 1 176 ? -5.628 4.110 14.068 1.00 96.69 176 TYR A CA 1
ATOM 1382 C C . TYR A 1 176 ? -4.546 3.059 14.286 1.00 96.69 176 TYR A C 1
ATOM 1384 O O . TYR A 1 176 ? -4.347 2.532 15.379 1.00 96.69 176 TYR A O 1
ATOM 1392 N N . ARG A 1 177 ? -3.815 2.774 13.211 1.00 97.75 177 ARG A N 1
ATOM 1393 C CA . ARG A 1 177 ? -2.627 1.927 13.220 1.00 97.75 177 ARG A CA 1
ATOM 1394 C C . ARG A 1 177 ? -1.510 2.610 12.448 1.00 97.75 177 ARG A C 1
ATOM 1396 O O . ARG A 1 177 ? -1.776 3.237 11.427 1.00 97.75 177 ARG A O 1
ATOM 1403 N N . SER A 1 178 ? -0.267 2.426 12.880 1.00 97.31 178 SER A N 1
ATOM 1404 C CA . SER A 1 178 ? 0.906 2.957 12.182 1.00 97.31 178 SER A CA 1
ATOM 1405 C C . SER A 1 178 ? 1.807 1.835 11.669 1.00 97.31 178 SER A C 1
ATOM 1407 O O . SER A 1 178 ? 2.090 0.878 12.385 1.00 97.31 178 SER A O 1
ATOM 1409 N N . ILE A 1 179 ? 2.275 1.980 10.433 1.00 97.12 179 ILE A N 1
ATOM 1410 C CA . ILE A 1 179 ? 3.338 1.193 9.812 1.00 97.12 179 ILE A CA 1
ATOM 1411 C C . ILE A 1 179 ? 4.575 2.081 9.803 1.00 97.12 179 ILE A C 1
ATOM 1413 O O . ILE A 1 179 ? 4.624 3.082 9.086 1.00 97.12 179 ILE A O 1
ATOM 1417 N N . TYR A 1 180 ? 5.576 1.720 10.599 1.00 94.38 180 TYR A N 1
ATOM 1418 C CA . TYR A 1 180 ? 6.855 2.419 10.607 1.00 94.38 180 TYR A CA 1
ATOM 1419 C C . TYR A 1 180 ? 7.788 1.789 9.577 1.00 94.38 180 TYR A C 1
ATOM 1421 O O . TYR A 1 180 ? 8.249 0.655 9.732 1.00 94.38 180 TYR A O 1
ATOM 1429 N N . VAL A 1 181 ? 8.077 2.534 8.517 1.00 93.44 181 VAL A N 1
ATOM 1430 C CA . VAL A 1 181 ? 8.971 2.104 7.445 1.00 93.44 181 VAL A CA 1
ATOM 1431 C C . VAL A 1 181 ? 10.379 2.569 7.787 1.00 93.44 181 VAL A C 1
ATOM 1433 O O . VAL A 1 181 ? 10.674 3.762 7.774 1.00 93.44 181 VAL A O 1
ATOM 1436 N N . LYS A 1 182 ? 11.230 1.608 8.148 1.00 89.19 182 LYS A N 1
ATOM 1437 C CA . LYS A 1 182 ? 12.635 1.809 8.510 1.00 89.19 182 LYS A CA 1
ATOM 1438 C C . LYS A 1 182 ? 13.490 0.869 7.669 1.00 89.19 182 LYS A C 1
ATOM 1440 O O . LYS A 1 182 ? 13.880 -0.192 8.142 1.00 89.19 182 LYS A O 1
ATOM 1445 N N . GLU A 1 183 ? 13.708 1.246 6.419 1.00 93.38 183 GLU A N 1
ATOM 1446 C CA . GLU A 1 183 ? 14.579 0.517 5.493 1.00 93.38 183 GLU A CA 1
ATOM 1447 C C . GLU A 1 183 ? 15.786 1.383 5.125 1.00 93.38 183 GLU A C 1
ATOM 1449 O O . GLU A 1 183 ? 15.766 2.594 5.359 1.00 93.38 183 GLU A O 1
ATOM 1454 N N . ALA A 1 184 ? 16.842 0.770 4.582 1.00 92.38 184 ALA A N 1
ATOM 1455 C CA . ALA A 1 184 ? 18.088 1.484 4.305 1.00 92.38 184 ALA A CA 1
ATOM 1456 C C . ALA A 1 184 ? 17.917 2.523 3.191 1.00 92.38 184 ALA A C 1
ATOM 1458 O O . ALA A 1 184 ? 18.562 3.572 3.220 1.00 92.38 184 ALA A O 1
ATOM 1459 N N . THR A 1 185 ? 17.027 2.253 2.232 1.00 94.88 185 THR A N 1
ATOM 1460 C CA . THR A 1 185 ? 16.718 3.179 1.140 1.00 94.88 185 THR A CA 1
ATOM 1461 C C . THR A 1 185 ? 15.217 3.384 0.964 1.00 94.88 185 THR A C 1
ATOM 1463 O O . THR A 1 185 ? 14.384 2.575 1.386 1.00 94.88 185 THR A O 1
ATOM 1466 N N . LEU A 1 186 ? 14.853 4.485 0.298 1.00 94.56 186 LEU A N 1
ATOM 1467 C CA . LEU A 1 186 ? 13.461 4.770 -0.043 1.00 94.56 186 LEU A CA 1
ATOM 1468 C C . LEU A 1 186 ? 12.864 3.671 -0.935 1.00 94.56 186 LEU A C 1
ATOM 1470 O O . LEU A 1 186 ? 11.708 3.290 -0.748 1.00 94.56 186 LEU A O 1
ATOM 1474 N N . PHE A 1 187 ? 13.644 3.145 -1.883 1.00 96.38 187 PHE A N 1
ATOM 1475 C CA . PHE A 1 187 ? 13.196 2.070 -2.763 1.00 96.38 187 PHE A CA 1
ATOM 1476 C C . PHE A 1 187 ? 12.880 0.796 -1.973 1.00 96.38 187 PHE A C 1
ATOM 1478 O O . PHE A 1 187 ? 11.817 0.202 -2.171 1.00 96.38 187 PHE A O 1
ATOM 1485 N N . GLU A 1 188 ? 13.738 0.428 -1.017 1.00 96.44 188 GLU A N 1
ATOM 1486 C CA . GLU A 1 188 ? 13.482 -0.691 -0.107 1.00 96.44 188 GLU A CA 1
ATOM 1487 C C . GLU A 1 188 ? 12.199 -0.492 0.709 1.00 96.44 188 GLU A C 1
ATOM 1489 O O . GLU A 1 188 ? 11.356 -1.393 0.773 1.00 96.44 188 GLU A O 1
ATOM 1494 N N . GLY A 1 189 ? 11.990 0.716 1.241 1.00 96.75 189 GLY A N 1
ATOM 1495 C CA . GLY A 1 189 ? 10.770 1.082 1.960 1.00 96.75 189 GLY A CA 1
ATOM 1496 C C . GLY A 1 189 ? 9.504 0.975 1.105 1.00 96.75 189 GLY A C 1
ATOM 1497 O O . GLY A 1 189 ? 8.496 0.415 1.546 1.00 96.75 189 GLY A O 1
ATOM 1498 N N . ILE A 1 190 ? 9.555 1.452 -0.142 1.00 97.06 190 ILE A N 1
ATOM 1499 C CA . ILE A 1 190 ? 8.438 1.359 -1.091 1.00 97.06 190 ILE A CA 1
ATOM 1500 C C . ILE A 1 190 ? 8.129 -0.105 -1.418 1.00 97.06 190 ILE A C 1
ATOM 1502 O O . ILE A 1 190 ? 6.963 -0.500 -1.369 1.00 97.06 190 ILE A O 1
ATOM 1506 N N . VAL A 1 191 ? 9.140 -0.928 -1.721 1.00 97.19 191 VAL A N 1
ATOM 1507 C CA . VAL A 1 191 ? 8.931 -2.349 -2.046 1.00 97.19 191 VAL A CA 1
ATOM 1508 C C . VAL A 1 191 ? 8.368 -3.114 -0.847 1.00 97.19 191 VAL A C 1
ATOM 1510 O O . VAL A 1 191 ? 7.423 -3.889 -1.018 1.00 97.19 191 VAL A O 1
ATOM 1513 N N . LYS A 1 192 ? 8.865 -2.854 0.369 1.00 97.12 192 LYS A N 1
ATOM 1514 C CA . LYS A 1 192 ? 8.294 -3.413 1.603 1.00 97.12 192 LYS A CA 1
ATOM 1515 C C . LYS A 1 192 ? 6.818 -3.077 1.745 1.00 97.12 192 LYS A C 1
ATOM 1517 O O . LYS A 1 192 ? 6.018 -3.984 1.971 1.00 97.12 192 LYS A O 1
ATOM 1522 N N . LEU A 1 193 ? 6.454 -1.801 1.598 1.00 98.00 193 LEU A N 1
ATOM 1523 C CA . LEU A 1 193 ? 5.061 -1.367 1.693 1.00 98.00 193 LEU A CA 1
ATOM 1524 C C . LEU A 1 193 ? 4.193 -2.031 0.626 1.00 98.00 193 LEU A C 1
ATOM 1526 O O . LEU A 1 193 ? 3.133 -2.548 0.963 1.00 98.00 193 LEU A O 1
ATOM 1530 N N . VAL A 1 194 ? 4.641 -2.073 -0.635 1.00 97.31 194 VAL A N 1
ATOM 1531 C CA . VAL A 1 194 ? 3.913 -2.761 -1.714 1.00 97.31 194 VAL A CA 1
ATOM 1532 C C . VAL A 1 194 ? 3.643 -4.211 -1.320 1.00 97.31 194 VAL A C 1
ATOM 1534 O O . VAL A 1 194 ? 2.505 -4.666 -1.401 1.00 97.31 194 VAL A O 1
ATOM 1537 N N . TYR A 1 195 ? 4.668 -4.933 -0.871 1.00 97.06 195 TYR A N 1
ATOM 1538 C CA . TYR A 1 195 ? 4.549 -6.353 -0.561 1.00 97.06 195 TYR A CA 1
ATOM 1539 C C . TYR A 1 195 ? 3.633 -6.609 0.646 1.00 97.06 195 TYR A C 1
ATOM 1541 O O . TYR A 1 195 ? 2.709 -7.419 0.565 1.00 97.06 195 TYR A O 1
ATOM 1549 N N . LEU A 1 196 ? 3.840 -5.871 1.740 1.00 98.25 196 LEU A N 1
ATOM 1550 C CA . LEU A 1 196 ? 3.050 -5.969 2.968 1.00 98.25 196 LEU A CA 1
ATOM 1551 C C . LEU A 1 196 ? 1.569 -5.642 2.728 1.00 98.25 196 LEU A C 1
ATOM 1553 O O . LEU A 1 196 ? 0.680 -6.400 3.126 1.00 98.25 196 LEU A O 1
ATOM 1557 N N . LEU A 1 197 ? 1.303 -4.515 2.067 1.00 98.25 197 LEU A N 1
ATOM 1558 C CA . LEU A 1 197 ? -0.048 -4.003 1.870 1.00 98.25 197 LEU A CA 1
ATOM 1559 C C . LEU A 1 197 ? -0.848 -4.853 0.876 1.00 98.25 197 LEU A C 1
ATOM 1561 O O . LEU A 1 197 ? -2.041 -5.062 1.089 1.00 98.25 197 LEU A O 1
ATOM 1565 N N . GLU A 1 198 ? -0.218 -5.414 -0.162 1.00 96.44 198 GLU A N 1
ATOM 1566 C CA . GLU A 1 198 ? -0.887 -6.369 -1.058 1.00 96.44 198 GLU A CA 1
ATOM 1567 C C . GLU A 1 198 ? -1.370 -7.608 -0.290 1.00 96.44 198 GLU A C 1
ATOM 1569 O O . GLU A 1 198 ? -2.543 -7.971 -0.411 1.00 96.44 198 GLU A O 1
ATOM 1574 N N . TYR A 1 199 ? -0.532 -8.200 0.571 1.00 97.50 199 TYR A N 1
ATOM 1575 C CA . TYR A 1 199 ? -0.955 -9.296 1.453 1.00 97.50 199 TYR A CA 1
ATOM 1576 C C . TYR A 1 199 ? -2.120 -8.883 2.361 1.00 97.50 199 TYR A C 1
ATOM 1578 O O . TYR A 1 199 ? -3.091 -9.632 2.486 1.00 97.50 199 TYR A O 1
ATOM 1586 N N . ALA A 1 200 ? -2.073 -7.678 2.938 1.00 98.50 200 ALA A N 1
ATOM 1587 C CA . ALA A 1 200 ? -3.152 -7.168 3.781 1.00 98.50 200 ALA A CA 1
ATOM 1588 C C . ALA A 1 200 ? -4.488 -7.078 3.020 1.00 98.50 200 ALA A C 1
ATOM 1590 O O . ALA A 1 200 ? -5.522 -7.483 3.550 1.00 98.50 200 ALA A O 1
ATOM 1591 N N . THR A 1 201 ? -4.489 -6.637 1.754 1.00 98.06 201 THR A N 1
ATOM 1592 C CA . THR A 1 201 ? -5.729 -6.611 0.951 1.00 98.06 201 THR A CA 1
ATOM 1593 C C . THR A 1 201 ? -6.299 -8.004 0.683 1.00 98.06 201 THR A C 1
ATOM 1595 O O . THR A 1 201 ? -7.518 -8.168 0.645 1.00 98.06 201 THR A O 1
ATOM 1598 N N . LEU A 1 202 ? -5.440 -9.016 0.511 1.00 97.12 202 LEU A N 1
ATOM 1599 C CA . LEU A 1 202 ? -5.871 -10.398 0.295 1.00 97.12 202 LEU A CA 1
ATOM 1600 C C . LEU A 1 202 ? -6.462 -10.993 1.573 1.00 97.12 202 LEU A C 1
ATOM 1602 O O . LEU A 1 202 ? -7.530 -11.598 1.521 1.00 97.12 202 LEU A O 1
ATOM 1606 N N . TYR A 1 203 ? -5.821 -10.775 2.723 1.00 98.44 203 TYR A N 1
ATOM 1607 C CA . TYR A 1 203 ? -6.377 -11.197 4.007 1.00 98.44 203 TYR A CA 1
ATOM 1608 C C . TYR A 1 203 ? -7.692 -10.485 4.324 1.00 98.44 203 TYR A C 1
ATOM 1610 O O . TYR A 1 203 ? -8.626 -11.130 4.790 1.00 98.44 203 TYR A O 1
ATOM 1618 N N . LEU A 1 204 ? -7.818 -9.195 4.001 1.00 98.50 204 LEU A N 1
ATOM 1619 C CA . LEU A 1 204 ? -9.072 -8.466 4.185 1.00 98.50 204 LEU A CA 1
ATOM 1620 C C . LEU A 1 204 ? -10.192 -9.017 3.289 1.00 98.50 204 LEU A C 1
ATOM 1622 O O . LEU A 1 204 ? -11.329 -9.131 3.740 1.00 98.50 204 LEU A O 1
ATOM 1626 N N . ALA A 1 205 ? -9.883 -9.406 2.047 1.00 97.88 205 ALA A N 1
ATOM 1627 C CA . ALA A 1 205 ? -10.845 -10.072 1.169 1.00 97.88 205 ALA A CA 1
ATOM 1628 C C . ALA A 1 205 ? -11.340 -11.400 1.767 1.00 97.88 205 ALA A C 1
ATOM 1630 O O . ALA A 1 205 ? -12.542 -11.666 1.755 1.00 97.88 205 ALA A O 1
ATOM 1631 N N . VAL A 1 206 ? -10.427 -12.189 2.350 1.00 97.50 206 VAL A N 1
ATOM 1632 C CA . VAL A 1 206 ? -10.759 -13.437 3.059 1.00 97.50 206 VAL A CA 1
ATOM 1633 C C . VAL A 1 206 ? -11.649 -13.164 4.272 1.00 97.50 206 VAL A C 1
ATOM 1635 O O . VAL A 1 206 ? -12.691 -13.800 4.393 1.00 97.50 206 VAL A O 1
ATOM 1638 N N . LEU A 1 207 ? -11.297 -12.195 5.126 1.00 97.62 207 LEU A N 1
ATOM 1639 C CA . LEU A 1 207 ? -12.109 -11.820 6.293 1.00 97.62 207 LEU A CA 1
ATOM 1640 C C . LEU A 1 207 ? -13.523 -11.377 5.895 1.00 97.62 207 LEU A C 1
ATOM 1642 O O . LEU A 1 207 ? -14.487 -11.689 6.585 1.00 97.62 207 LEU A O 1
ATOM 1646 N N . ARG A 1 208 ? -13.657 -10.686 4.759 1.00 97.06 208 ARG A N 1
ATOM 1647 C CA . ARG A 1 208 ? -14.948 -10.244 4.211 1.00 97.06 208 ARG A CA 1
ATOM 1648 C C . ARG A 1 208 ? -15.710 -11.326 3.441 1.00 97.06 208 ARG A C 1
ATOM 1650 O O . ARG A 1 208 ? -16.819 -11.055 2.990 1.00 97.06 208 ARG A O 1
ATOM 1657 N N . GLY A 1 209 ? -15.128 -12.507 3.229 1.00 97.00 209 GLY A N 1
ATOM 1658 C CA . GLY A 1 209 ? -15.744 -13.571 2.432 1.00 97.00 209 GLY A CA 1
ATOM 1659 C C . GLY A 1 209 ? -15.970 -13.197 0.961 1.00 97.00 209 GLY A C 1
ATOM 1660 O O . GLY A 1 209 ? -16.888 -13.723 0.334 1.00 97.00 209 GLY A O 1
ATOM 1661 N N . VAL A 1 210 ? -15.168 -12.284 0.396 1.00 96.44 210 VAL A N 1
ATOM 1662 C CA . VAL A 1 210 ? -15.297 -11.840 -1.004 1.00 96.44 210 VAL A CA 1
ATOM 1663 C C . VAL A 1 210 ? -14.158 -12.383 -1.873 1.00 96.44 210 VAL A C 1
ATOM 1665 O O . VAL A 1 210 ? -13.007 -12.426 -1.435 1.00 96.44 210 VAL A O 1
ATOM 1668 N N . PRO A 1 211 ? -14.427 -12.779 -3.131 1.00 93.81 211 PRO A N 1
ATOM 1669 C CA . PRO A 1 211 ? -13.385 -13.301 -4.002 1.00 93.81 211 PRO A CA 1
ATOM 1670 C C . PRO A 1 211 ? -12.475 -12.160 -4.497 1.00 93.81 211 PRO A C 1
ATOM 1672 O O . PRO A 1 211 ? -12.971 -11.192 -5.087 1.00 93.81 211 PRO A O 1
ATOM 1675 N N . PRO A 1 212 ? -11.141 -12.268 -4.343 1.00 90.69 212 PRO A N 1
ATOM 1676 C CA . PRO A 1 212 ? -10.242 -11.175 -4.691 1.00 90.69 212 PRO A CA 1
ATOM 1677 C C . PRO A 1 212 ? -9.982 -11.054 -6.195 1.00 90.69 212 PRO A C 1
ATOM 1679 O O . PRO A 1 212 ? -9.587 -9.985 -6.645 1.00 90.69 212 PRO A O 1
ATOM 1682 N N . ALA A 1 213 ? -10.134 -12.117 -6.990 1.00 86.31 213 ALA A N 1
ATOM 1683 C CA . ALA A 1 213 ? -9.784 -12.111 -8.417 1.00 86.31 213 ALA A CA 1
ATOM 1684 C C . ALA A 1 213 ? -10.828 -11.442 -9.344 1.00 86.31 213 ALA A C 1
ATOM 1686 O O . ALA A 1 213 ? -10.424 -10.665 -10.211 1.00 86.31 213 ALA A O 1
ATOM 1687 N N . PRO A 1 214 ? -12.146 -11.693 -9.206 1.00 87.06 214 PRO A N 1
ATOM 1688 C CA . PRO A 1 214 ? -13.135 -11.172 -10.145 1.00 87.06 214 PRO A CA 1
ATOM 1689 C C . PRO A 1 214 ? -13.319 -9.655 -10.025 1.00 87.06 214 PRO A C 1
ATOM 1691 O O . PRO A 1 214 ? -13.445 -9.114 -8.924 1.00 87.06 214 PRO A O 1
ATOM 1694 N N . THR A 1 215 ? -13.437 -8.965 -11.160 1.00 88.62 215 THR A N 1
ATOM 1695 C CA . THR A 1 215 ? -13.748 -7.525 -11.236 1.00 88.62 215 THR A CA 1
ATOM 1696 C C . THR A 1 215 ? -14.993 -7.266 -12.104 1.00 88.62 215 THR A C 1
ATOM 1698 O O . THR A 1 215 ? -14.905 -6.634 -13.158 1.00 88.62 215 THR A O 1
ATOM 1701 N N . PRO A 1 216 ? -16.187 -7.739 -11.685 1.00 91.19 216 PRO A N 1
ATOM 1702 C CA . PRO A 1 216 ? -17.392 -7.736 -12.524 1.00 91.19 216 PRO A CA 1
ATOM 1703 C C . PRO A 1 216 ? -17.820 -6.334 -12.978 1.00 91.19 216 PRO A C 1
ATOM 1705 O O . PRO A 1 216 ? -18.201 -6.161 -14.131 1.00 91.19 216 PRO A O 1
ATOM 1708 N N . ASN A 1 217 ? -17.676 -5.314 -12.126 1.00 93.31 217 ASN A N 1
ATOM 1709 C CA . ASN A 1 217 ? -18.005 -3.929 -12.485 1.00 93.31 217 ASN A CA 1
ATOM 1710 C C . ASN A 1 217 ? -17.068 -3.372 -13.572 1.00 93.31 217 ASN A C 1
ATOM 1712 O O . ASN A 1 217 ? -17.517 -2.671 -14.477 1.00 93.31 217 ASN A O 1
ATOM 1716 N N . ILE A 1 218 ? -15.780 -3.736 -13.536 1.00 89.69 218 ILE A N 1
ATOM 1717 C CA . ILE A 1 218 ? -14.816 -3.373 -14.587 1.00 89.69 218 ILE A CA 1
ATOM 1718 C C . ILE A 1 218 ? -15.154 -4.119 -15.883 1.00 89.69 218 ILE A C 1
ATOM 1720 O O . ILE A 1 218 ? -15.113 -3.528 -16.959 1.00 89.69 218 ILE A O 1
ATOM 1724 N N . ALA A 1 219 ? -15.518 -5.402 -15.796 1.00 90.19 219 ALA A N 1
ATOM 1725 C CA . ALA A 1 219 ? -15.941 -6.186 -16.956 1.00 90.19 219 ALA A CA 1
ATOM 1726 C C . ALA A 1 219 ? -17.215 -5.617 -17.607 1.00 90.19 219 ALA A C 1
ATOM 1728 O O . ALA A 1 219 ? -17.279 -5.505 -18.830 1.00 90.19 219 ALA A O 1
ATOM 1729 N N . LEU A 1 220 ? -18.194 -5.193 -16.800 1.00 94.12 220 LEU A N 1
ATOM 1730 C CA . LEU A 1 220 ? -19.405 -4.519 -17.268 1.00 94.12 220 LEU A CA 1
ATOM 1731 C C . LEU A 1 220 ? -19.072 -3.219 -18.007 1.00 94.12 220 LEU A C 1
ATOM 1733 O O . LEU A 1 220 ? -19.584 -3.001 -19.104 1.00 94.12 220 LEU A O 1
ATOM 1737 N N . LEU A 1 221 ? -18.203 -2.378 -17.434 1.00 93.62 221 LEU A N 1
ATOM 1738 C CA . LEU A 1 221 ? -17.759 -1.144 -18.082 1.00 93.62 221 LEU A CA 1
ATOM 1739 C C . LEU A 1 221 ? -17.080 -1.442 -19.424 1.00 93.62 221 LEU A C 1
ATOM 1741 O O . LEU A 1 221 ? -17.469 -0.874 -20.439 1.00 93.62 221 LEU A O 1
ATOM 1745 N N . LYS A 1 222 ? -16.124 -2.380 -19.452 1.00 90.81 222 LYS A N 1
ATOM 1746 C CA . LYS A 1 222 ? -15.437 -2.786 -20.688 1.00 90.81 222 LYS A CA 1
ATOM 1747 C C . LYS A 1 222 ? -16.417 -3.254 -21.762 1.00 90.81 222 LYS A C 1
ATOM 1749 O O . LYS A 1 222 ? -16.301 -2.812 -22.895 1.00 90.81 222 LYS A O 1
ATOM 1754 N N . LYS A 1 223 ? -17.410 -4.075 -21.399 1.00 94.12 223 LYS A N 1
ATOM 1755 C CA . LYS A 1 223 ? -18.453 -4.549 -22.324 1.00 94.12 223 LYS A CA 1
ATOM 1756 C C . LYS A 1 223 ? -19.280 -3.402 -22.916 1.00 94.12 223 LYS A C 1
ATOM 1758 O O . LYS A 1 223 ? -19.658 -3.469 -24.079 1.00 94.12 223 LYS A O 1
ATOM 1763 N N . ARG A 1 224 ? -19.582 -2.366 -22.124 1.00 93.81 224 ARG A N 1
ATOM 1764 C CA . ARG A 1 224 ? -20.319 -1.181 -22.600 1.00 93.81 224 ARG A CA 1
ATOM 1765 C C . ARG A 1 224 ? -19.478 -0.302 -23.525 1.00 93.81 224 ARG A C 1
ATOM 1767 O O . ARG A 1 224 ? -20.037 0.308 -24.423 1.00 93.81 224 ARG A O 1
ATOM 1774 N N . LEU A 1 225 ? -18.163 -0.251 -23.311 1.00 92.75 225 LEU A N 1
ATOM 1775 C CA . LEU A 1 225 ? -17.241 0.545 -24.124 1.00 92.75 225 LEU A CA 1
ATOM 1776 C C . LEU A 1 225 ? -16.782 -0.171 -25.400 1.00 92.75 225 LEU A C 1
ATOM 1778 O O . LEU A 1 225 ? -16.484 0.496 -26.376 1.00 92.75 225 LEU A O 1
ATOM 1782 N N . SER A 1 226 ? -16.749 -1.508 -25.424 1.00 84.25 226 SER A N 1
ATOM 1783 C CA . SER A 1 226 ? -16.387 -2.289 -26.619 1.00 84.25 226 SER A CA 1
ATOM 1784 C C . SER A 1 226 ? -17.485 -2.345 -27.688 1.00 84.25 226 SER A C 1
ATOM 1786 O O . SER A 1 226 ? -17.303 -3.002 -28.705 1.00 84.25 226 SER A O 1
ATOM 1788 N N . GLY A 1 227 ? -18.651 -1.748 -27.420 1.00 59.09 227 GLY A N 1
ATOM 1789 C CA . GLY A 1 227 ? -19.741 -1.569 -28.383 1.00 59.09 227 GLY A CA 1
ATOM 1790 C C . GLY A 1 227 ? -19.686 -0.230 -29.127 1.00 59.09 227 GLY A C 1
ATOM 1791 O O . GLY A 1 227 ? -20.696 0.154 -29.713 1.00 59.09 227 GLY A O 1
ATOM 1792 N N . VAL A 1 228 ? -18.552 0.475 -29.051 1.00 45.31 228 VAL A N 1
ATOM 1793 C CA . VAL A 1 228 ? -18.215 1.683 -29.819 1.00 45.31 228 VAL A CA 1
ATOM 1794 C C . VAL A 1 228 ? -17.058 1.355 -30.749 1.00 45.31 228 VAL A C 1
ATOM 1796 O O . VAL A 1 228 ? -16.106 0.699 -30.265 1.00 45.31 228 VAL A O 1
#

Sequence (228 aa):
MVGFSSGGELEKICVENRVPHVKLGRALTPRSALPYILYSTLSALERLGYELVSASELSNTIALMRKLRETIGVASELKDNEAKQIAHHLYNAHPIVYGPQEFRGVLTRFKNSLNENAKVHALVEILPEACHNDIEAWQRDALSLRVLFAINGSDGRLRKRFDTLMELVERSGVEYRSIYVKEATLFEGIVKLVYLLEYATLYLAVLRGVPPAPTPNIALLKKRLSGV